Protein AF-A0A9P6PRK2-F1 (afdb_monomer_lite)

Sequence (282 aa):
MEASTTIPPQSTGDSSANKKSKIIHRRVAPSKAPARILKKQIRSLERLLANTSTDASRTLPEEKVAETKAKILALQKQLQAVPPSGSNTGPSSKKGDNKENNNKKKRKADGEGDDNEDGPSVRGTKGLKARELRRAGRKIVAFKKQHPNYEDNEDDVKTMADLELDLLYIKHFPRNEPYISIYPDEPHEDNAQITQAEIRQKIADAIEKGEIRHGKKPLSEQQGQQEDEDEDEDDDGDEEEEEHDPENPISNWSDDEDVDEEEDNEEDTVTKQPPSKKTRTK

Radius of gyration: 32.14 Å; chains: 1; bounding box: 69×74×105 Å

Secondary structure (DSSP, 8-state):
------PPPP---------------------S-HHHHHHHHHHHHHHHHHHHHH-TT----HHHHHHHHHHHHHHHHHHHHS--------------------------S------------TTHHHHHHHHHHHHHHHHHHHHHHH-TTGGG-HHHHHHHHHHHHHHHHHHH--TTSPPPPSS-SSPPPHHHHHHHHHHHHHHHHHHHTTSSPTTS--GGGSSS---------------------TT-------------------------PPPP------

Structure (mmCIF, N/CA/C/O backbone):
data_AF-A0A9P6PRK2-F1
#
_entry.id   AF-A0A9P6PRK2-F1
#
loop_
_atom_site.group_PDB
_atom_site.id
_atom_site.type_symbol
_atom_site.label_atom_id
_atom_site.label_alt_id
_atom_site.label_comp_id
_atom_site.label_asym_id
_atom_site.label_entity_id
_atom_site.label_seq_id
_atom_site.pdbx_PDB_ins_code
_atom_site.Cartn_x
_atom_site.Cartn_y
_atom_site.Cartn_z
_atom_site.occupancy
_atom_site.B_iso_or_equiv
_atom_site.auth_seq_id
_atom_site.auth_comp_id
_atom_site.auth_asym_id
_atom_site.auth_atom_id
_atom_site.pdbx_PDB_model_num
ATOM 1 N N . MET A 1 1 ? -18.079 -44.809 44.165 1.00 44.50 1 MET A N 1
ATOM 2 C CA . MET A 1 1 ? -19.119 -44.630 43.133 1.00 44.50 1 MET A CA 1
ATOM 3 C C . MET A 1 1 ? -18.429 -43.968 41.961 1.00 44.50 1 MET A C 1
ATOM 5 O O . MET A 1 1 ? -18.263 -42.759 41.968 1.00 44.50 1 MET A O 1
ATOM 9 N N . GLU A 1 2 ? -17.887 -44.778 41.058 1.00 45.84 2 GLU A N 1
ATOM 10 C CA . GLU A 1 2 ? -17.131 -44.292 39.903 1.00 45.84 2 GLU A CA 1
ATOM 11 C C . GLU A 1 2 ? -18.102 -44.128 38.736 1.00 45.84 2 GLU A C 1
ATOM 13 O O . GLU A 1 2 ? -18.784 -45.076 38.347 1.00 45.84 2 GLU A O 1
ATOM 18 N N . ALA A 1 3 ? -18.237 -42.897 38.248 1.00 52.53 3 ALA A N 1
ATOM 19 C CA . ALA A 1 3 ? -19.098 -42.571 37.125 1.00 52.53 3 ALA A CA 1
ATOM 20 C C . ALA A 1 3 ? -18.349 -42.880 35.821 1.00 52.53 3 ALA A C 1
ATOM 22 O O . ALA A 1 3 ? -17.451 -42.143 35.420 1.00 52.53 3 ALA A O 1
ATOM 23 N N . SER A 1 4 ? -18.704 -43.990 35.172 1.00 52.44 4 SER A N 1
ATOM 24 C CA . SER A 1 4 ? -18.275 -44.292 33.806 1.00 52.44 4 SER A CA 1
ATOM 25 C C . SER A 1 4 ? -19.032 -43.404 32.820 1.00 52.44 4 SER A C 1
ATOM 27 O O . SER A 1 4 ? -20.216 -43.612 32.562 1.00 52.44 4 SER A O 1
ATOM 29 N N . THR A 1 5 ? -18.340 -42.419 32.256 1.00 60.09 5 THR A N 1
ATOM 30 C CA . THR A 1 5 ? -18.844 -41.587 31.158 1.00 60.09 5 THR A CA 1
ATOM 31 C C . THR A 1 5 ? -18.625 -42.320 29.835 1.00 60.09 5 THR A C 1
ATOM 33 O O . THR A 1 5 ? -17.512 -42.394 29.321 1.00 60.09 5 THR A O 1
ATOM 36 N N . THR A 1 6 ? -19.694 -42.903 29.296 1.00 69.25 6 THR A N 1
ATOM 37 C CA . THR A 1 6 ? -19.725 -43.543 27.975 1.00 69.25 6 THR A CA 1
ATOM 38 C C . THR A 1 6 ? -19.800 -42.475 26.882 1.00 69.25 6 THR A C 1
ATOM 40 O O . THR A 1 6 ? -20.798 -41.768 26.772 1.00 69.25 6 THR A O 1
ATOM 43 N N . ILE A 1 7 ? -18.746 -42.358 26.071 1.00 66.75 7 ILE A N 1
ATOM 44 C CA . ILE A 1 7 ? -18.693 -41.471 24.900 1.00 66.75 7 ILE A CA 1
ATOM 45 C C . ILE A 1 7 ? -19.253 -42.237 23.686 1.00 66.75 7 ILE A C 1
ATOM 47 O O . ILE A 1 7 ? -18.770 -43.338 23.405 1.00 66.75 7 ILE A O 1
ATOM 51 N N . PRO A 1 8 ? -20.264 -41.714 22.967 1.00 62.53 8 PRO A N 1
ATOM 52 C CA . PRO A 1 8 ? -20.799 -42.368 21.777 1.00 62.53 8 PRO A CA 1
ATOM 53 C C . PRO A 1 8 ? -19.844 -42.236 20.573 1.00 62.53 8 PRO A C 1
ATOM 55 O O . PRO A 1 8 ? -19.162 -41.217 20.437 1.00 62.53 8 PRO A O 1
ATOM 58 N N . PRO A 1 9 ? -19.804 -43.238 19.672 1.00 64.44 9 PRO A N 1
ATOM 59 C CA . PRO A 1 9 ? -18.945 -43.208 18.495 1.00 64.44 9 PRO A CA 1
ATOM 60 C C . PRO A 1 9 ? -19.447 -42.181 17.472 1.00 64.44 9 PRO A C 1
ATOM 62 O O . PRO A 1 9 ? -20.605 -42.213 17.050 1.00 64.44 9 PRO A O 1
ATOM 65 N N . GLN A 1 10 ? -18.557 -41.278 17.058 1.00 57.06 10 GLN A N 1
ATOM 66 C CA . GLN A 1 10 ? -18.814 -40.329 15.980 1.00 57.06 10 GLN A CA 1
ATOM 67 C C . GLN A 1 10 ? -18.834 -41.059 14.633 1.00 57.06 10 GLN A C 1
ATOM 69 O O . GLN A 1 10 ? -17.880 -41.730 14.246 1.00 57.06 10 GLN A O 1
ATOM 74 N N . SER A 1 11 ? -19.961 -40.938 13.936 1.00 51.16 11 SER A N 1
ATOM 75 C CA . SER A 1 11 ? -20.199 -41.507 12.614 1.00 51.16 11 SER A CA 1
ATOM 76 C C . SER A 1 11 ? -19.452 -40.676 11.562 1.00 51.16 11 SER A C 1
ATOM 78 O O . SER A 1 11 ? -19.850 -39.549 11.262 1.00 51.16 11 SER A O 1
ATOM 80 N N . THR A 1 12 ? -18.377 -41.221 10.997 1.00 49.34 12 THR A N 1
ATOM 81 C CA . THR A 1 12 ? -17.692 -40.665 9.822 1.00 49.34 12 THR A CA 1
ATOM 82 C C . THR A 1 12 ? -18.498 -40.999 8.568 1.00 49.34 12 THR A C 1
ATOM 84 O O . THR A 1 12 ? -18.361 -42.074 7.984 1.00 49.34 12 THR A O 1
ATOM 87 N N . GLY A 1 13 ? -19.393 -40.089 8.189 1.00 47.47 13 GLY A N 1
ATOM 88 C CA . GLY A 1 13 ? -20.122 -40.145 6.927 1.00 47.47 13 GLY A CA 1
ATOM 89 C C . GLY A 1 13 ? -19.251 -39.653 5.775 1.00 47.47 13 GLY A C 1
ATOM 90 O O . GLY A 1 13 ? -19.340 -38.490 5.395 1.00 47.47 13 GLY A O 1
ATOM 91 N N . ASP A 1 14 ? -18.438 -40.543 5.209 1.00 50.06 14 ASP A N 1
ATOM 92 C CA . ASP A 1 14 ? -17.798 -40.341 3.908 1.00 50.06 14 ASP A CA 1
ATOM 93 C C . ASP A 1 14 ? -18.877 -40.359 2.815 1.00 50.06 14 ASP A C 1
ATOM 95 O O . ASP A 1 14 ? -19.379 -41.405 2.405 1.00 50.06 14 ASP A O 1
ATOM 99 N N . SER A 1 15 ? -19.274 -39.176 2.354 1.00 47.94 15 SER A N 1
ATOM 100 C CA . SER A 1 15 ? -20.087 -38.992 1.149 1.00 47.94 15 SER A CA 1
ATOM 101 C C . SER A 1 15 ? -19.309 -38.144 0.152 1.00 47.94 15 SER A C 1
ATOM 103 O O . SER A 1 15 ? -19.647 -36.995 -0.125 1.00 47.94 15 SER A O 1
ATOM 105 N N . SER A 1 16 ? -18.248 -38.729 -0.406 1.00 51.69 16 SER A N 1
ATOM 106 C CA . SER A 1 16 ? -17.528 -38.196 -1.563 1.00 51.69 16 SER A CA 1
ATOM 107 C C . SER A 1 16 ? -18.386 -38.360 -2.823 1.00 51.69 16 SER A C 1
ATOM 109 O O . SER A 1 16 ? -18.204 -39.244 -3.662 1.00 51.69 16 SER A O 1
ATOM 111 N N . ALA A 1 17 ? -19.385 -37.486 -2.953 1.00 53.72 17 ALA A N 1
ATOM 112 C CA . ALA A 1 17 ? -20.147 -37.321 -4.179 1.00 53.72 17 ALA A CA 1
ATOM 113 C C . ALA A 1 17 ? -19.207 -36.794 -5.272 1.00 53.72 17 ALA A C 1
ATOM 115 O O . ALA A 1 17 ? -18.899 -35.607 -5.351 1.00 53.72 17 ALA A O 1
ATOM 116 N N . ASN A 1 18 ? -18.742 -37.719 -6.107 1.00 51.88 18 ASN A N 1
ATOM 117 C CA . ASN A 1 18 ? -17.845 -37.501 -7.231 1.00 51.88 18 ASN A CA 1
ATOM 118 C C . ASN A 1 18 ? -18.565 -36.682 -8.327 1.00 51.88 18 ASN A C 1
ATOM 120 O O . ASN A 1 18 ? -19.100 -37.223 -9.302 1.00 51.88 18 ASN A O 1
ATOM 124 N N . LYS A 1 19 ? -18.659 -35.361 -8.127 1.00 58.94 19 LYS A N 1
ATOM 125 C CA . LYS A 1 19 ? -19.203 -34.414 -9.105 1.00 58.94 19 LYS A CA 1
ATOM 126 C C . LYS A 1 19 ? -18.194 -34.294 -10.244 1.00 58.94 19 LYS A C 1
ATOM 128 O O . LYS A 1 19 ? -17.198 -33.592 -10.137 1.00 58.94 19 LYS A O 1
ATOM 133 N N . LYS A 1 20 ? -18.460 -34.993 -11.350 1.00 56.66 20 LYS A N 1
ATOM 134 C CA . LYS A 1 20 ? -17.742 -34.809 -12.617 1.00 56.66 20 LYS A CA 1
ATOM 135 C C . LYS A 1 20 ? -17.905 -33.349 -13.048 1.00 56.66 20 LYS A C 1
ATOM 137 O O . LYS A 1 20 ? -18.969 -32.978 -13.549 1.00 56.66 20 LYS A O 1
ATOM 142 N N . SER A 1 21 ? -16.880 -32.530 -12.826 1.00 58.09 21 SER A N 1
ATOM 143 C CA . SER A 1 21 ? -16.823 -31.159 -13.318 1.00 58.09 21 SER A CA 1
ATOM 144 C C . SER A 1 21 ? -16.908 -31.202 -14.845 1.00 58.09 21 SER A C 1
ATOM 146 O O . SER A 1 21 ? -16.062 -31.764 -15.543 1.00 58.09 21 SER A O 1
ATOM 148 N N . LYS A 1 22 ? -18.006 -30.675 -15.395 1.00 62.28 22 LYS A N 1
ATOM 149 C CA . LYS A 1 22 ? -18.097 -30.404 -16.829 1.00 62.28 22 LYS A CA 1
ATOM 150 C C . LYS A 1 22 ? -17.072 -29.314 -17.115 1.00 62.28 22 LYS A C 1
ATOM 152 O O . LYS A 1 22 ? -17.309 -28.160 -16.781 1.00 62.28 22 LYS A O 1
ATOM 157 N N . ILE A 1 23 ? -15.949 -29.680 -17.727 1.00 53.59 23 ILE A N 1
ATOM 158 C CA . ILE A 1 23 ? -14.991 -28.728 -18.292 1.00 53.59 23 ILE A CA 1
ATOM 159 C C . ILE A 1 23 ? -15.725 -27.983 -19.410 1.00 53.59 23 ILE A C 1
ATOM 161 O O . ILE A 1 23 ? -15.848 -28.457 -20.542 1.00 53.59 23 ILE A O 1
ATOM 165 N N . ILE A 1 24 ? -16.296 -26.829 -19.071 1.00 57.25 24 ILE A N 1
ATOM 166 C CA . ILE A 1 24 ? -16.854 -25.904 -20.047 1.00 57.25 24 ILE A CA 1
ATOM 167 C C . ILE A 1 24 ? -15.646 -25.266 -20.726 1.00 57.25 24 ILE A C 1
ATOM 169 O O . ILE A 1 24 ? -15.039 -24.336 -20.201 1.00 57.25 24 ILE A O 1
ATOM 173 N N . HIS A 1 25 ? -15.275 -25.770 -21.903 1.00 48.81 25 HIS A N 1
ATOM 174 C CA . HIS A 1 25 ? -14.357 -25.063 -22.789 1.00 48.81 25 HIS A CA 1
ATOM 175 C C . HIS A 1 25 ? -15.037 -23.763 -23.236 1.00 48.81 25 HIS A C 1
ATOM 177 O O . HIS A 1 25 ? -15.686 -23.716 -24.286 1.00 48.81 25 HIS A O 1
ATOM 183 N N . ARG A 1 26 ? -14.917 -22.704 -22.423 1.00 51.28 26 ARG A N 1
ATOM 184 C CA . ARG A 1 26 ? -15.248 -21.338 -22.832 1.00 51.28 26 ARG A CA 1
ATOM 185 C C . ARG A 1 26 ? -14.431 -21.084 -24.096 1.00 51.28 26 ARG A C 1
ATOM 187 O O . ARG A 1 26 ? -13.202 -21.041 -24.059 1.00 51.28 26 ARG A O 1
ATOM 194 N N . ARG A 1 27 ? -15.110 -21.000 -25.243 1.00 48.84 27 ARG A N 1
ATOM 195 C CA . ARG A 1 27 ? -14.492 -20.605 -26.509 1.00 48.84 27 ARG A CA 1
ATOM 196 C C . ARG A 1 27 ? -14.047 -19.159 -26.333 1.00 48.84 27 ARG A C 1
ATOM 198 O O . ARG A 1 27 ? -14.829 -18.243 -26.562 1.00 48.84 27 ARG A O 1
ATOM 205 N N . VAL A 1 28 ? -12.816 -18.965 -25.864 1.00 51.91 28 VAL A N 1
ATOM 206 C CA . VAL A 1 28 ? -12.187 -17.649 -25.785 1.00 51.91 28 VAL A CA 1
ATOM 207 C C . VAL A 1 28 ? -12.210 -17.095 -27.201 1.00 51.91 28 VAL A C 1
ATOM 209 O O . VAL A 1 28 ? -11.551 -17.635 -28.092 1.00 51.91 28 VAL A O 1
ATOM 212 N N . ALA A 1 29 ? -13.028 -16.067 -27.432 1.00 56.19 29 ALA A N 1
ATOM 213 C CA . ALA A 1 29 ? -13.036 -15.371 -28.706 1.00 56.19 29 ALA A CA 1
ATOM 214 C C . ALA A 1 29 ? -11.581 -14.980 -29.016 1.00 56.19 29 ALA A C 1
ATOM 216 O O . ALA A 1 29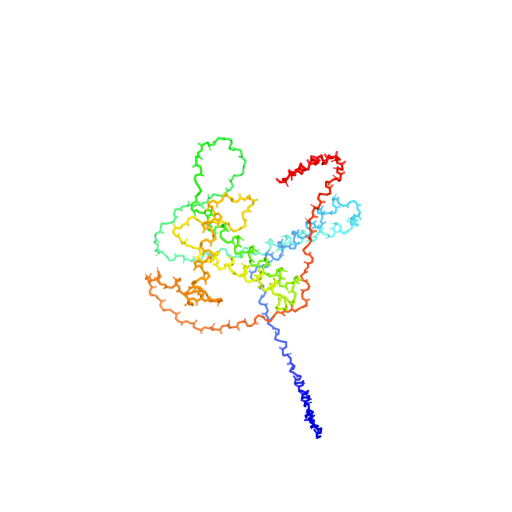 ? -10.921 -14.426 -28.128 1.00 56.19 29 ALA A O 1
ATOM 217 N N . PRO A 1 30 ? -11.043 -15.291 -30.214 1.00 57.50 30 PRO A N 1
ATOM 218 C CA . PRO A 1 30 ? -9.672 -14.939 -30.555 1.00 57.50 30 PRO A CA 1
ATOM 219 C C . PRO A 1 30 ? -9.506 -13.449 -30.272 1.00 57.50 30 PRO A C 1
ATOM 221 O O . PRO A 1 30 ? -10.240 -12.627 -30.821 1.00 57.50 30 PRO A O 1
ATOM 224 N N . SER A 1 31 ? -8.633 -13.124 -29.313 1.00 57.12 31 SER A N 1
ATOM 225 C CA . SER A 1 31 ? -8.576 -11.788 -28.719 1.00 57.12 31 SER A CA 1
ATOM 226 C C . SER A 1 31 ? -8.561 -10.723 -29.818 1.00 57.12 31 SER A C 1
ATOM 228 O O . SER A 1 31 ? -7.805 -10.854 -30.784 1.00 57.12 31 SER A O 1
ATOM 230 N N . LYS A 1 32 ? -9.369 -9.666 -29.663 1.00 56.59 32 LYS A N 1
ATOM 231 C CA . LYS A 1 32 ? -9.575 -8.558 -30.621 1.00 56.59 32 LYS A CA 1
ATOM 232 C C . LYS A 1 32 ? -8.302 -7.782 -31.033 1.00 56.59 32 LYS A C 1
ATOM 234 O O . LYS A 1 32 ? -8.402 -6.727 -31.645 1.00 56.59 32 LYS A O 1
ATOM 239 N N . ALA A 1 33 ? -7.092 -8.251 -30.728 1.00 64.56 33 ALA A N 1
ATOM 240 C CA . ALA A 1 33 ? -5.854 -7.614 -31.163 1.00 64.56 33 ALA A CA 1
ATOM 241 C C . ALA A 1 33 ? -4.765 -8.640 -31.533 1.00 64.56 33 ALA A C 1
ATOM 243 O O . ALA A 1 33 ? -3.755 -8.731 -30.823 1.00 64.56 33 ALA A O 1
ATOM 244 N N . PRO A 1 34 ? -4.890 -9.353 -32.673 1.00 80.88 34 PRO A N 1
ATOM 245 C CA . PRO A 1 34 ? -3.807 -10.189 -33.212 1.00 80.88 34 PRO A CA 1
ATOM 246 C C . PRO A 1 34 ? -2.478 -9.417 -33.310 1.00 80.88 34 PRO A C 1
ATOM 248 O O . PRO A 1 34 ? -1.415 -9.938 -32.977 1.00 80.88 34 PRO A O 1
ATOM 251 N N . ALA A 1 35 ? -2.536 -8.115 -33.608 1.00 86.00 35 ALA A N 1
ATOM 252 C CA . ALA A 1 35 ? -1.374 -7.227 -33.609 1.00 86.00 35 ALA A CA 1
ATOM 253 C C . ALA A 1 35 ? -0.658 -7.115 -32.245 1.00 86.00 35 ALA A C 1
ATOM 255 O O . ALA A 1 35 ? 0.565 -6.970 -32.200 1.00 86.00 35 ALA A O 1
ATOM 256 N N . ARG A 1 36 ? -1.381 -7.161 -31.116 1.00 86.06 36 ARG A N 1
ATOM 257 C CA . ARG A 1 36 ? -0.779 -7.043 -29.774 1.00 86.06 36 ARG A CA 1
ATOM 258 C C . ARG A 1 36 ? 0.025 -8.293 -29.425 1.00 86.06 36 ARG A C 1
ATOM 260 O O . ARG A 1 36 ? 1.097 -8.163 -28.837 1.00 86.06 36 ARG A O 1
ATOM 267 N N . ILE A 1 37 ? -0.471 -9.469 -29.807 1.00 89.25 37 ILE A N 1
ATOM 268 C CA . ILE A 1 37 ? 0.213 -10.752 -29.597 1.00 89.25 37 ILE A CA 1
ATOM 269 C C . ILE A 1 37 ? 1.499 -10.798 -30.428 1.00 89.25 37 ILE A C 1
ATOM 271 O O . ILE A 1 37 ? 2.572 -11.011 -29.864 1.00 89.25 37 ILE A O 1
ATOM 275 N N . LEU A 1 38 ? 1.417 -10.473 -31.723 1.00 91.56 38 LEU A N 1
ATOM 276 C CA . LEU A 1 38 ? 2.585 -10.420 -32.613 1.00 91.56 38 LEU A CA 1
ATOM 277 C C . LEU A 1 38 ? 3.656 -9.442 -32.093 1.00 91.56 38 LEU A C 1
ATOM 279 O O . LEU A 1 38 ? 4.835 -9.783 -32.025 1.00 91.56 38 LEU A O 1
ATOM 283 N N . LYS A 1 39 ? 3.256 -8.252 -31.617 1.00 92.38 39 LYS A N 1
ATOM 284 C CA . LYS A 1 39 ? 4.179 -7.276 -31.000 1.00 92.38 39 LYS A CA 1
ATOM 285 C C . LYS A 1 39 ? 4.843 -7.790 -29.717 1.00 92.38 39 LYS A C 1
ATOM 287 O O . LYS A 1 39 ? 5.989 -7.428 -29.456 1.00 92.38 39 LYS A O 1
ATOM 292 N N . LYS A 1 40 ? 4.139 -8.580 -28.894 1.00 94.00 40 LYS A N 1
ATOM 293 C CA . LYS A 1 40 ? 4.726 -9.205 -27.694 1.00 94.00 40 LYS A CA 1
ATOM 294 C C . LYS A 1 40 ? 5.763 -10.264 -28.081 1.00 94.00 40 LYS A C 1
ATOM 296 O O . LYS A 1 40 ? 6.845 -10.270 -27.503 1.00 94.00 40 LYS A O 1
ATOM 301 N N . GLN A 1 41 ? 5.458 -11.100 -29.075 1.00 94.69 41 GLN A N 1
ATOM 302 C CA . GLN A 1 41 ? 6.374 -12.134 -29.567 1.00 94.69 41 GLN A CA 1
ATOM 303 C C . GLN A 1 41 ? 7.658 -11.532 -30.153 1.00 94.69 41 GLN A C 1
ATOM 305 O O . GLN A 1 41 ? 8.744 -11.974 -29.792 1.00 94.69 41 GLN A O 1
ATOM 310 N N . ILE A 1 42 ? 7.546 -10.473 -30.967 1.00 96.06 42 ILE A N 1
ATOM 311 C CA . ILE A 1 42 ? 8.706 -9.745 -31.510 1.00 96.06 42 ILE A CA 1
ATOM 312 C C . ILE A 1 42 ? 9.615 -9.244 -30.378 1.00 96.06 42 ILE A C 1
ATOM 314 O O . ILE A 1 42 ? 10.793 -9.586 -30.354 1.00 96.06 42 ILE A O 1
ATOM 318 N N . ARG A 1 43 ? 9.061 -8.533 -29.383 1.00 96.00 43 ARG A N 1
ATOM 319 C CA . ARG A 1 43 ? 9.848 -8.025 -28.241 1.00 96.00 43 ARG A CA 1
ATOM 320 C C . ARG A 1 43 ? 10.520 -9.134 -27.438 1.00 96.00 43 ARG A C 1
ATOM 322 O O . ARG A 1 43 ? 11.618 -8.941 -26.929 1.00 96.00 43 ARG A O 1
ATOM 329 N N . SER A 1 44 ? 9.854 -10.277 -27.287 1.00 95.44 44 SER A N 1
ATOM 330 C CA . SER A 1 44 ? 10.418 -11.426 -26.578 1.00 95.44 44 SER A CA 1
ATOM 331 C C . SER A 1 44 ? 11.641 -11.993 -27.303 1.00 95.44 44 SER A C 1
ATOM 333 O O . SER A 1 44 ? 12.643 -12.288 -26.658 1.00 95.44 44 SER A O 1
ATOM 335 N N . LEU A 1 45 ? 11.575 -12.125 -28.632 1.00 94.81 45 LEU A N 1
ATOM 336 C CA . LEU A 1 45 ? 12.693 -12.607 -29.448 1.00 94.81 45 LEU A CA 1
ATOM 337 C C . LEU A 1 45 ? 13.841 -11.588 -29.518 1.00 94.81 45 LEU A C 1
ATOM 339 O O . LEU A 1 45 ? 15.003 -11.977 -29.460 1.00 94.81 45 LEU A O 1
ATOM 343 N N . GLU A 1 46 ? 13.533 -10.290 -29.578 1.00 94.12 46 GLU A N 1
ATOM 344 C CA . GLU A 1 46 ? 14.540 -9.220 -29.520 1.00 94.12 46 GLU A CA 1
ATOM 345 C C . GLU A 1 46 ? 15.296 -9.216 -28.185 1.00 94.12 46 GLU A C 1
ATOM 347 O O . GLU A 1 46 ? 16.519 -9.099 -28.178 1.00 94.12 46 GLU A O 1
ATOM 352 N N . ARG A 1 47 ? 14.596 -9.411 -27.056 1.00 92.75 47 ARG A N 1
ATOM 353 C CA . ARG A 1 47 ? 15.233 -9.554 -25.733 1.00 92.75 47 ARG A CA 1
ATOM 354 C C . ARG A 1 47 ? 16.143 -10.773 -25.658 1.00 92.75 47 ARG A C 1
ATOM 356 O O . ARG A 1 47 ? 17.226 -10.683 -25.097 1.00 92.75 47 ARG A O 1
ATOM 363 N N . LEU A 1 48 ? 15.720 -11.894 -26.240 1.00 89.31 48 LEU A N 1
ATOM 364 C CA . LEU A 1 48 ? 16.534 -13.106 -26.291 1.00 89.31 48 LEU A CA 1
ATOM 365 C C . LEU A 1 48 ? 17.845 -12.855 -27.052 1.00 89.31 48 LEU A C 1
ATOM 367 O O . LEU A 1 48 ? 18.902 -13.251 -26.574 1.00 89.31 48 LEU A O 1
ATOM 371 N N . LEU A 1 49 ? 17.795 -12.124 -28.170 1.00 89.12 49 LEU A N 1
ATOM 372 C CA . LEU A 1 49 ? 18.996 -11.705 -28.898 1.00 89.12 49 LEU A CA 1
ATOM 373 C C . LEU A 1 49 ? 19.855 -10.702 -28.106 1.00 89.12 49 LEU A C 1
ATOM 375 O O . LEU A 1 49 ? 21.077 -10.833 -28.092 1.00 89.12 49 LEU A O 1
ATOM 379 N N . ALA A 1 50 ? 19.247 -9.733 -27.416 1.00 88.81 50 ALA A N 1
ATOM 380 C CA . ALA A 1 50 ? 19.977 -8.754 -26.606 1.00 88.81 50 ALA A CA 1
ATOM 381 C C . ALA A 1 50 ? 20.736 -9.420 -25.444 1.00 88.81 50 ALA A C 1
ATOM 383 O O . ALA A 1 50 ? 21.925 -9.165 -25.258 1.00 88.81 50 ALA A O 1
ATOM 384 N N . ASN A 1 51 ? 20.092 -10.348 -24.736 1.00 83.50 51 ASN A N 1
ATOM 385 C CA . ASN A 1 51 ? 20.697 -11.044 -23.601 1.00 83.50 51 ASN A CA 1
ATOM 386 C C . ASN A 1 51 ? 21.853 -11.970 -24.025 1.00 83.50 51 ASN A C 1
ATOM 388 O O . ASN A 1 51 ? 22.788 -12.169 -23.260 1.00 83.50 51 ASN A O 1
ATOM 392 N N . THR A 1 52 ? 21.842 -12.497 -25.257 1.00 74.94 52 THR A N 1
ATOM 393 C CA . THR A 1 52 ? 22.956 -13.329 -25.766 1.00 74.94 52 THR A CA 1
ATOM 394 C C . THR A 1 52 ? 24.233 -12.540 -26.050 1.00 74.94 52 THR A C 1
ATOM 396 O O . THR A 1 52 ? 25.294 -13.136 -26.188 1.00 74.94 52 THR A O 1
ATOM 399 N N . SER A 1 53 ? 24.140 -11.210 -26.151 1.00 65.81 53 SER A N 1
ATOM 400 C CA . SER A 1 53 ? 25.299 -10.346 -26.403 1.00 65.81 53 SER A CA 1
ATOM 401 C C . SER A 1 53 ? 26.030 -9.927 -25.127 1.00 65.81 53 SER A C 1
ATOM 403 O O . SER A 1 53 ? 27.207 -9.588 -25.184 1.00 65.81 53 SER A O 1
ATOM 405 N N . THR A 1 54 ? 25.342 -9.966 -23.985 1.00 70.19 54 THR A N 1
ATOM 406 C CA . THR A 1 54 ? 25.867 -9.533 -22.685 1.00 70.19 54 THR A CA 1
ATOM 407 C C . THR A 1 54 ? 26.383 -10.692 -21.836 1.00 70.19 54 THR A C 1
ATOM 409 O O . THR A 1 54 ? 27.234 -10.477 -20.982 1.00 70.19 54 THR A O 1
ATOM 412 N N . ASP A 1 55 ? 25.894 -11.912 -22.069 1.00 64.56 55 ASP A N 1
ATOM 413 C CA . ASP A 1 55 ? 26.178 -13.078 -21.230 1.00 64.56 55 ASP A CA 1
ATOM 414 C C . ASP A 1 55 ? 27.151 -14.041 -21.939 1.00 64.56 55 ASP A C 1
ATOM 416 O O . ASP A 1 55 ? 26.766 -14.831 -22.806 1.00 64.56 55 ASP A O 1
ATOM 420 N N . ALA A 1 56 ? 28.442 -13.967 -21.592 1.00 55.69 56 ALA A N 1
ATOM 421 C CA . ALA A 1 56 ? 29.524 -14.717 -22.252 1.00 55.69 56 ALA A CA 1
ATOM 422 C C . ALA A 1 56 ? 29.383 -16.253 -22.143 1.00 55.69 56 ALA A C 1
ATOM 424 O O . ALA A 1 56 ? 29.972 -16.992 -22.931 1.00 55.69 56 ALA A O 1
ATOM 425 N N . SER A 1 57 ? 28.583 -16.739 -21.191 1.00 50.12 57 SER A N 1
ATOM 426 C CA . SER A 1 57 ? 28.320 -18.162 -20.940 1.00 50.12 57 SER A CA 1
ATOM 427 C C . SER A 1 57 ? 27.135 -18.724 -21.742 1.00 50.12 57 SER A C 1
ATOM 429 O O . SER A 1 57 ? 26.886 -19.931 -21.715 1.00 50.12 57 SER A O 1
ATOM 431 N N . ARG A 1 58 ? 26.400 -17.871 -22.472 1.00 64.62 58 ARG A N 1
ATOM 432 C CA . ARG A 1 58 ? 25.125 -18.212 -23.125 1.00 64.62 58 ARG A CA 1
ATOM 433 C C . ARG A 1 58 ? 25.121 -17.860 -24.612 1.00 64.62 58 ARG A C 1
ATOM 435 O O . ARG A 1 58 ? 24.137 -17.351 -25.152 1.00 64.62 58 ARG A O 1
ATOM 442 N N . THR A 1 59 ? 26.227 -18.142 -25.293 1.00 75.12 59 THR A N 1
ATOM 443 C CA . THR A 1 59 ? 26.316 -17.989 -26.745 1.00 75.12 59 THR A CA 1
ATOM 444 C C . THR A 1 59 ? 25.432 -19.038 -27.421 1.00 75.12 59 THR A C 1
ATOM 446 O O . THR A 1 59 ? 25.710 -20.236 -27.430 1.00 75.12 59 THR A O 1
ATOM 449 N N . LEU A 1 60 ? 24.294 -18.595 -27.963 1.00 77.19 60 LEU A N 1
ATOM 450 C CA . LEU A 1 60 ? 23.471 -19.448 -28.816 1.00 77.19 60 LEU A CA 1
ATOM 451 C C . LEU A 1 60 ? 24.261 -19.795 -30.084 1.00 77.19 60 LEU A C 1
ATOM 453 O O . LEU A 1 60 ? 24.947 -18.923 -30.620 1.00 77.19 60 LEU A O 1
ATOM 457 N N . PRO A 1 61 ? 24.135 -21.027 -30.608 1.00 89.38 61 PRO A N 1
ATOM 458 C CA . PRO A 1 61 ? 24.743 -21.370 -31.886 1.00 89.38 61 PRO A CA 1
ATOM 459 C C . PRO A 1 61 ? 24.246 -20.410 -32.973 1.00 89.38 61 PRO A C 1
ATOM 461 O O . PRO A 1 61 ? 23.068 -20.035 -32.994 1.00 89.38 61 PRO A O 1
ATOM 464 N N . GLU A 1 62 ? 25.139 -20.022 -33.886 1.00 88.44 62 GLU A N 1
ATOM 465 C CA . GLU A 1 62 ? 24.871 -19.016 -34.927 1.00 88.44 62 GLU A CA 1
ATOM 466 C C . GLU A 1 62 ? 23.623 -19.349 -35.758 1.00 88.44 62 GLU A C 1
ATOM 468 O O . GLU A 1 62 ? 22.846 -18.463 -36.120 1.00 88.44 62 GLU A O 1
ATOM 473 N N . GLU A 1 63 ? 23.364 -20.641 -35.971 1.00 91.19 63 GLU A N 1
ATOM 474 C CA . GLU A 1 63 ? 22.168 -21.140 -36.648 1.00 91.19 63 GLU A CA 1
ATOM 475 C C . GLU A 1 63 ? 20.873 -20.724 -35.926 1.00 91.19 63 GLU A C 1
ATOM 477 O O . GLU A 1 63 ? 19.923 -20.259 -36.558 1.00 91.19 63 GLU A O 1
ATOM 482 N N . LYS A 1 64 ? 20.840 -20.787 -34.588 1.00 90.62 64 LYS A N 1
ATOM 483 C CA . LYS A 1 64 ? 19.680 -20.363 -33.782 1.00 90.62 64 LYS A CA 1
ATOM 484 C C . LYS A 1 64 ? 19.518 -18.847 -33.761 1.00 90.62 64 LYS A C 1
ATOM 486 O O . LYS A 1 64 ? 18.390 -18.348 -33.711 1.00 90.62 64 LYS A O 1
ATOM 491 N N . VAL A 1 65 ? 20.614 -18.098 -33.850 1.00 90.94 65 VAL A N 1
ATOM 492 C CA . VAL A 1 65 ? 20.574 -16.635 -34.002 1.00 90.94 65 VAL A CA 1
ATOM 493 C C . VAL A 1 65 ? 19.999 -16.252 -35.370 1.00 90.94 65 VAL A C 1
ATOM 495 O O . VAL A 1 65 ? 19.165 -15.349 -35.465 1.00 90.94 65 VAL A O 1
ATOM 498 N N . ALA A 1 66 ? 20.375 -16.961 -36.435 1.00 93.75 66 ALA A N 1
ATOM 499 C CA . ALA A 1 66 ? 19.804 -16.752 -37.763 1.00 93.75 66 ALA A CA 1
ATOM 500 C C . ALA A 1 66 ? 18.312 -17.134 -37.805 1.00 93.75 66 ALA A C 1
ATOM 502 O O . ALA A 1 66 ? 17.490 -16.372 -38.323 1.00 93.75 66 ALA A O 1
ATOM 503 N N . GLU A 1 67 ? 17.942 -18.259 -37.182 1.00 94.69 67 GLU A N 1
ATOM 504 C CA . GLU A 1 67 ? 16.556 -18.731 -37.088 1.00 94.69 67 GLU A CA 1
ATOM 505 C C . GLU A 1 67 ? 15.661 -17.728 -36.332 1.00 94.69 67 GLU A C 1
ATOM 507 O O . GLU A 1 67 ? 14.546 -17.423 -36.762 1.00 94.69 67 GLU A O 1
ATOM 512 N N . THR A 1 68 ? 16.146 -17.165 -35.221 1.00 93.44 68 THR A N 1
ATOM 513 C CA . THR A 1 68 ? 15.391 -16.182 -34.422 1.00 93.44 68 THR A CA 1
ATOM 514 C C . THR A 1 68 ? 15.217 -14.854 -35.157 1.00 93.44 68 THR A C 1
ATOM 516 O O . THR A 1 68 ? 14.111 -14.307 -35.161 1.00 93.44 68 THR A O 1
ATOM 519 N N . LYS A 1 69 ? 16.247 -14.372 -35.866 1.00 94.94 69 LYS A N 1
ATOM 520 C CA . LYS A 1 69 ? 16.145 -13.186 -36.736 1.00 94.94 69 LYS A CA 1
ATOM 521 C C . LYS A 1 69 ? 15.147 -13.396 -37.879 1.00 94.94 69 LYS A C 1
ATOM 523 O O . LYS A 1 69 ? 14.314 -12.524 -38.131 1.00 94.94 69 LYS A O 1
ATOM 528 N N . ALA A 1 70 ? 15.169 -14.563 -38.524 1.00 97.25 70 ALA A N 1
ATOM 529 C CA . ALA A 1 70 ? 14.206 -14.904 -39.571 1.00 97.25 70 ALA A CA 1
ATOM 530 C C . ALA A 1 70 ? 12.761 -14.933 -39.035 1.00 97.25 70 ALA A C 1
ATOM 532 O O . ALA A 1 70 ? 11.851 -14.403 -39.678 1.00 97.25 70 ALA A O 1
ATOM 533 N N . LYS A 1 71 ? 12.548 -15.471 -37.824 1.00 96.50 71 LYS A N 1
ATOM 534 C CA . LYS A 1 71 ? 11.238 -15.451 -37.146 1.00 96.50 71 LYS A CA 1
ATOM 535 C C . LYS A 1 71 ? 10.755 -14.031 -36.848 1.00 96.50 71 LYS A C 1
ATOM 537 O O . LYS A 1 71 ? 9.582 -13.742 -37.077 1.00 96.50 71 LYS A O 1
ATOM 542 N N . ILE A 1 72 ? 11.633 -13.134 -36.392 1.00 96.19 72 ILE A N 1
ATOM 543 C CA . ILE A 1 72 ? 11.281 -11.721 -36.168 1.00 96.19 72 ILE A CA 1
ATOM 544 C C . ILE A 1 72 ? 10.805 -11.071 -37.474 1.00 96.19 72 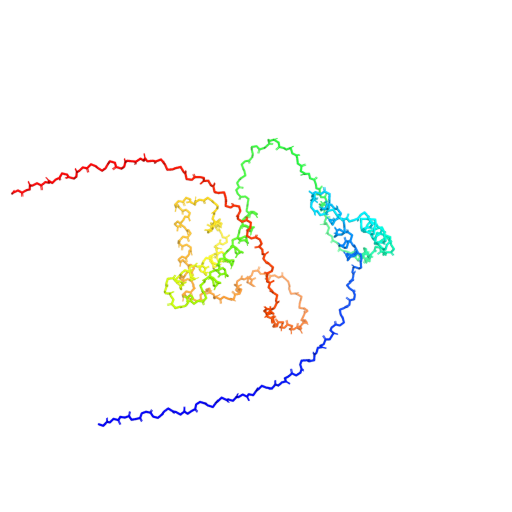ILE A C 1
ATOM 546 O O . ILE A 1 72 ? 9.739 -10.453 -37.487 1.00 96.19 72 ILE A O 1
ATOM 550 N N . LEU A 1 73 ? 11.531 -11.260 -38.582 1.00 97.50 73 LEU A N 1
ATOM 551 C CA . LEU A 1 73 ? 11.144 -10.714 -39.891 1.00 97.50 73 LEU A CA 1
ATOM 552 C C . LEU A 1 73 ? 9.794 -11.264 -40.375 1.00 97.50 73 LEU A C 1
ATOM 554 O O . LEU A 1 73 ? 8.955 -10.509 -40.874 1.00 97.50 73 LEU A O 1
ATOM 558 N N . ALA A 1 74 ? 9.545 -12.562 -40.187 1.00 97.19 74 ALA A N 1
ATOM 559 C CA . ALA A 1 74 ? 8.265 -13.177 -40.527 1.00 97.19 74 ALA A CA 1
ATOM 560 C C . ALA A 1 74 ? 7.102 -12.584 -39.708 1.00 97.19 74 ALA A C 1
ATOM 562 O O . ALA A 1 74 ? 6.063 -12.239 -40.276 1.00 97.19 74 ALA A O 1
ATOM 563 N N . LEU A 1 75 ? 7.284 -12.398 -38.395 1.00 95.75 75 LEU A N 1
ATOM 564 C CA . LEU A 1 75 ? 6.280 -11.787 -37.514 1.00 95.75 75 LEU A CA 1
ATOM 565 C C . LEU A 1 75 ? 6.041 -10.306 -37.841 1.00 95.75 75 LEU A C 1
ATOM 567 O O . LEU A 1 75 ? 4.902 -9.844 -37.794 1.00 95.75 75 LEU A O 1
ATOM 571 N N . GLN A 1 76 ? 7.084 -9.558 -38.209 1.00 95.88 76 GLN A N 1
ATOM 572 C CA . GLN A 1 76 ? 6.948 -8.171 -38.667 1.00 95.88 76 GLN A CA 1
ATOM 573 C C . GLN A 1 76 ? 6.146 -8.085 -39.972 1.00 95.88 76 GLN A C 1
ATOM 575 O O . GLN A 1 76 ? 5.266 -7.231 -40.092 1.00 95.88 76 GLN A O 1
ATOM 580 N N . LYS A 1 77 ? 6.378 -9.005 -40.917 1.00 96.62 77 LYS A N 1
ATOM 581 C CA . LYS A 1 77 ? 5.588 -9.106 -42.153 1.00 96.62 77 LYS A CA 1
ATOM 582 C C . LYS A 1 77 ? 4.122 -9.442 -41.863 1.00 96.62 77 LYS A C 1
ATOM 584 O O . LYS A 1 77 ? 3.231 -8.833 -42.449 1.00 96.62 77 LYS A O 1
ATOM 589 N N . GLN A 1 78 ? 3.858 -10.358 -40.927 1.00 93.56 78 GLN A N 1
ATOM 590 C CA . GLN A 1 78 ? 2.493 -10.642 -40.468 1.00 93.56 78 GLN A CA 1
ATOM 591 C C . GLN A 1 78 ? 1.846 -9.411 -39.825 1.00 93.56 78 GLN A C 1
ATOM 593 O O . GLN A 1 78 ? 0.689 -9.118 -40.105 1.00 93.56 78 GLN A O 1
ATOM 598 N N . LEU A 1 79 ? 2.588 -8.653 -39.014 1.00 92.50 79 LEU A N 1
ATOM 599 C CA . LEU A 1 79 ? 2.082 -7.445 -38.364 1.00 92.50 79 LEU A CA 1
ATOM 600 C C . LEU A 1 79 ? 1.705 -6.345 -39.369 1.00 92.50 79 LEU A C 1
ATOM 602 O O . LEU A 1 79 ? 0.727 -5.643 -39.135 1.00 92.50 79 LEU A O 1
ATOM 606 N N . GLN A 1 80 ? 2.450 -6.207 -40.470 1.00 91.75 80 GLN A N 1
ATOM 607 C CA . GLN A 1 80 ? 2.107 -5.287 -41.563 1.00 91.75 80 GLN A CA 1
ATOM 608 C C . GLN A 1 80 ? 0.869 -5.738 -42.349 1.00 91.75 80 GLN A C 1
ATOM 610 O O . GLN A 1 80 ? 0.131 -4.898 -42.855 1.00 91.75 80 GLN A O 1
ATOM 615 N N . ALA A 1 81 ? 0.635 -7.050 -42.444 1.00 90.69 81 ALA A N 1
ATOM 616 C CA . ALA A 1 81 ? -0.546 -7.610 -43.098 1.00 90.69 81 ALA A CA 1
ATOM 617 C C . ALA A 1 81 ? -1.818 -7.504 -42.239 1.00 90.69 81 ALA A C 1
ATOM 619 O O . ALA A 1 81 ? -2.923 -7.570 -42.776 1.00 90.69 81 ALA A O 1
ATOM 620 N N . VAL A 1 82 ? -1.688 -7.338 -40.916 1.00 86.62 82 VAL A N 1
ATOM 621 C CA . VAL A 1 82 ? -2.833 -7.061 -40.044 1.00 86.62 82 VAL A CA 1
ATOM 622 C C . VAL A 1 82 ? -3.287 -5.622 -40.310 1.00 86.62 82 VAL A C 1
ATOM 624 O O . VAL A 1 82 ? -2.525 -4.696 -40.019 1.00 86.62 82 VAL A O 1
ATOM 627 N N . PRO A 1 83 ? -4.509 -5.400 -40.837 1.00 79.62 83 PRO A N 1
ATOM 628 C CA . PRO A 1 83 ? -5.012 -4.048 -41.031 1.00 79.62 83 PRO A CA 1
ATOM 629 C C . PRO A 1 83 ? -4.998 -3.325 -39.679 1.00 79.62 83 PRO A C 1
ATOM 631 O O . PRO A 1 83 ? -5.259 -3.968 -38.654 1.00 79.62 83 PRO A O 1
ATOM 634 N N . PRO A 1 84 ? -4.679 -2.018 -39.631 1.00 74.88 84 PRO A N 1
ATOM 635 C CA . PRO A 1 84 ? -4.791 -1.254 -38.400 1.00 74.88 84 PRO A CA 1
ATOM 636 C C . PRO A 1 84 ? -6.241 -1.370 -37.931 1.00 74.88 84 PRO A C 1
ATOM 638 O O . PRO A 1 84 ? -7.133 -0.761 -38.513 1.00 74.88 84 PRO A O 1
ATOM 641 N N . SER A 1 85 ? -6.471 -2.233 -36.936 1.00 61.09 85 SER A N 1
ATOM 642 C CA . SER A 1 85 ? -7.779 -2.442 -36.322 1.00 61.09 85 SER A CA 1
ATOM 643 C C . SER A 1 85 ? -8.315 -1.066 -35.977 1.00 61.09 85 SER A C 1
ATOM 645 O O . SER A 1 85 ? -7.680 -0.354 -35.198 1.00 61.09 85 SER A O 1
ATOM 647 N N . GLY A 1 86 ? -9.394 -0.689 -36.661 1.00 55.41 86 GLY A N 1
ATOM 648 C CA . GLY A 1 86 ? -9.777 0.693 -36.883 1.00 55.41 86 GLY A CA 1
ATOM 649 C C . GLY A 1 86 ? -9.678 1.560 -35.638 1.00 55.41 86 GLY A C 1
ATOM 650 O O . GLY A 1 86 ? -10.177 1.218 -34.565 1.00 55.41 86 GLY A O 1
ATOM 651 N N . SER A 1 87 ? -9.107 2.749 -35.831 1.00 48.12 87 SER A N 1
ATOM 652 C CA . SER A 1 87 ? -9.731 3.947 -35.295 1.00 48.12 87 SER A CA 1
ATOM 653 C C . SER A 1 87 ? -11.232 3.819 -35.549 1.00 48.12 87 SER A C 1
ATOM 655 O O . SER A 1 87 ? -11.676 3.921 -36.692 1.00 48.12 87 SER A O 1
ATOM 657 N N . ASN A 1 88 ? -11.998 3.524 -34.502 1.00 45.03 88 ASN A N 1
ATOM 658 C CA . ASN A 1 88 ? -13.443 3.677 -34.506 1.00 45.03 88 ASN A CA 1
ATOM 659 C C . ASN A 1 88 ? -13.733 5.178 -34.674 1.00 45.03 88 ASN A C 1
ATOM 661 O O . ASN A 1 88 ? -14.040 5.885 -33.723 1.00 45.03 88 ASN A O 1
ATOM 665 N N . THR A 1 89 ? -13.586 5.690 -35.894 1.00 45.59 89 THR A N 1
ATOM 666 C CA . THR A 1 89 ? -14.247 6.910 -36.341 1.00 45.59 89 THR A CA 1
ATOM 667 C C . THR A 1 89 ? -15.672 6.506 -36.693 1.00 45.59 89 THR A C 1
ATOM 669 O O . THR A 1 89 ? -16.049 6.444 -37.862 1.00 45.59 89 THR A O 1
ATOM 672 N N . GLY A 1 90 ? -16.447 6.146 -35.669 1.00 42.22 90 GLY A N 1
ATOM 673 C CA . GLY A 1 90 ? -17.894 6.241 -35.783 1.00 42.22 90 GLY A CA 1
ATOM 674 C C . GLY A 1 90 ? -18.244 7.718 -36.010 1.00 42.22 90 GLY A C 1
ATOM 675 O O . GLY A 1 90 ? -17.569 8.581 -35.438 1.00 42.22 90 GLY A O 1
ATOM 676 N N . PRO A 1 91 ? -19.222 8.041 -36.870 1.00 43.62 91 PRO A N 1
ATOM 677 C CA . PRO A 1 91 ? -19.653 9.416 -37.071 1.00 43.62 91 PRO A CA 1
ATOM 678 C C . PRO A 1 91 ? -20.146 9.979 -35.736 1.00 43.62 91 PRO A C 1
ATOM 680 O O . PRO A 1 91 ? -21.174 9.561 -35.210 1.00 43.62 91 PRO A O 1
ATOM 683 N N . SER A 1 92 ? -19.381 10.917 -35.180 1.00 40.94 92 SER A N 1
ATOM 684 C CA . SER A 1 92 ? -19.777 11.711 -34.030 1.00 40.94 92 SER A CA 1
ATOM 685 C C . SER A 1 92 ? -20.973 12.576 -34.419 1.00 40.94 92 SER A C 1
ATOM 687 O O . SER A 1 92 ? -20.879 13.530 -35.196 1.00 40.94 92 SER A O 1
ATOM 689 N N . SER A 1 93 ? -22.132 12.230 -33.871 1.00 44.81 93 SER A N 1
ATOM 690 C CA . SER A 1 93 ? -23.261 13.138 -33.752 1.00 44.81 93 SER A CA 1
ATOM 691 C C . SER A 1 93 ? -22.816 14.381 -32.975 1.00 44.81 93 SER A C 1
ATOM 693 O O . SER A 1 93 ? -22.332 14.308 -31.849 1.00 44.81 93 SER A O 1
ATOM 695 N N . LYS A 1 94 ? -22.951 15.531 -33.636 1.00 50.69 94 LYS A N 1
ATOM 696 C CA . LYS A 1 94 ? -22.720 16.878 -33.111 1.00 50.69 94 LYS A CA 1
ATOM 697 C C . LYS A 1 94 ? -23.627 17.176 -31.912 1.00 50.69 94 LYS A C 1
ATOM 699 O O . LYS A 1 94 ? -24.840 17.244 -32.084 1.00 50.69 94 LYS A O 1
ATOM 704 N N . LYS A 1 95 ? -23.019 17.458 -30.763 1.00 41.06 95 LYS A N 1
ATOM 705 C CA . LYS A 1 95 ? -23.436 18.404 -29.703 1.00 41.06 95 LYS A CA 1
ATOM 706 C C . LYS A 1 95 ? -22.364 18.253 -28.623 1.00 41.06 95 LYS A C 1
ATOM 708 O O . LYS A 1 95 ? -22.260 17.198 -28.025 1.00 41.06 95 LYS A O 1
ATOM 713 N N . GLY A 1 96 ? -21.364 19.114 -28.575 1.00 50.72 96 GLY A N 1
ATOM 714 C CA . GLY A 1 96 ? -21.450 20.425 -27.945 1.00 50.72 96 GLY A CA 1
ATOM 715 C C . GLY A 1 96 ? -20.393 20.417 -26.837 1.00 50.72 96 GLY A C 1
ATOM 716 O O . GLY A 1 96 ? -20.227 19.407 -26.168 1.00 50.72 96 GLY A O 1
ATOM 717 N N . ASP A 1 97 ? -19.651 21.512 -26.727 1.00 42.44 97 ASP A N 1
ATOM 718 C CA . ASP A 1 97 ? -18.793 21.863 -25.591 1.00 42.44 97 ASP A CA 1
ATOM 719 C C . ASP A 1 97 ? -17.366 21.281 -25.522 1.00 42.44 97 ASP A C 1
ATOM 721 O O . ASP A 1 97 ? -17.044 20.252 -24.935 1.00 42.44 97 ASP A O 1
ATOM 725 N N . ASN A 1 98 ? -16.480 22.063 -26.146 1.00 52.97 98 ASN A N 1
ATOM 726 C CA . ASN A 1 98 ? -15.285 22.641 -25.530 1.00 52.97 98 ASN A CA 1
ATOM 727 C C . ASN A 1 98 ? -14.362 21.680 -24.748 1.00 52.97 98 ASN A C 1
ATOM 729 O O . ASN A 1 98 ? -14.334 21.658 -23.520 1.00 52.97 98 ASN A O 1
ATOM 733 N N . LYS A 1 99 ? -13.512 20.942 -25.474 1.00 43.53 99 LYS A N 1
ATOM 734 C CA . LYS A 1 99 ? -12.296 20.333 -24.913 1.00 43.53 99 LYS A CA 1
ATOM 735 C C . LYS A 1 99 ? -11.072 20.864 -25.638 1.00 43.53 99 LYS A C 1
ATOM 737 O O . LYS A 1 99 ? -10.639 20.352 -26.669 1.00 43.53 99 LYS A O 1
ATOM 742 N N . GLU A 1 100 ? -10.561 21.940 -25.064 1.00 46.19 100 GLU A N 1
ATOM 743 C CA . GLU A 1 100 ? -9.274 22.529 -25.368 1.00 46.19 100 GLU A CA 1
ATOM 744 C C . GLU A 1 100 ? -8.151 21.504 -25.144 1.00 46.19 100 GLU A C 1
ATOM 746 O O . GLU A 1 100 ? -8.140 20.709 -24.200 1.00 46.19 100 GLU A O 1
ATOM 751 N N . ASN A 1 101 ? -7.244 21.496 -26.112 1.00 53.16 101 ASN A N 1
ATOM 752 C CA . ASN A 1 101 ? -6.124 20.590 -26.292 1.00 53.16 101 ASN A CA 1
ATOM 753 C C . ASN A 1 101 ? -5.270 20.393 -25.034 1.00 53.16 101 ASN A C 1
ATOM 755 O O . ASN A 1 101 ? -4.773 21.361 -24.475 1.00 53.16 101 ASN A O 1
ATOM 759 N N . ASN A 1 102 ? -4.922 19.143 -24.711 1.00 44.62 102 ASN A N 1
ATOM 760 C CA . ASN A 1 102 ? -3.687 18.859 -23.974 1.00 44.62 102 ASN A CA 1
ATOM 761 C C . ASN A 1 102 ? -2.984 17.616 -24.516 1.00 44.62 102 ASN A C 1
ATOM 763 O O . ASN A 1 102 ? -3.043 16.510 -23.984 1.00 44.62 102 ASN A O 1
ATOM 767 N N . ASN A 1 103 ? -2.274 17.856 -25.613 1.00 49.88 103 ASN A N 1
ATOM 768 C CA . ASN A 1 103 ? -1.261 16.981 -26.168 1.00 49.88 103 ASN A CA 1
ATOM 769 C C . ASN A 1 103 ? 0.102 17.523 -25.696 1.00 49.88 103 ASN A C 1
ATOM 771 O O . ASN A 1 103 ? 0.666 18.410 -26.332 1.00 49.88 103 ASN A O 1
ATOM 775 N N . LYS A 1 104 ? 0.645 17.041 -24.569 1.00 45.62 104 LYS A N 1
ATOM 776 C CA . LYS A 1 104 ? 2.046 17.329 -24.209 1.00 45.62 104 LYS A CA 1
ATOM 777 C C . LYS A 1 104 ? 2.726 16.120 -23.584 1.00 45.62 104 LYS A C 1
ATOM 779 O O . LYS A 1 104 ? 2.782 15.906 -22.381 1.00 45.62 104 LYS A O 1
ATOM 784 N N . LYS A 1 105 ? 3.250 15.316 -24.500 1.00 51.16 105 LYS A N 1
ATOM 785 C CA . LYS A 1 105 ? 4.258 14.285 -24.297 1.00 51.16 105 LYS A CA 1
ATOM 786 C C . LYS A 1 105 ? 5.639 14.957 -24.320 1.00 51.16 105 LYS A C 1
ATOM 788 O O . LYS A 1 105 ? 5.884 15.773 -25.201 1.00 51.16 105 LYS A O 1
ATOM 793 N N . LYS A 1 106 ? 6.537 14.499 -23.437 1.00 52.91 106 LYS A N 1
ATOM 794 C CA . LYS A 1 106 ? 8.002 14.710 -23.412 1.00 52.91 106 LYS A CA 1
ATOM 795 C C . LYS A 1 106 ? 8.508 16.124 -23.088 1.00 52.91 106 LYS A C 1
ATOM 797 O O . LYS A 1 106 ? 8.504 16.993 -23.948 1.00 52.91 106 LYS A O 1
ATOM 802 N N . ARG A 1 107 ? 9.155 16.240 -21.925 1.00 50.47 107 ARG A N 1
ATOM 803 C CA . ARG A 1 107 ? 10.571 16.632 -21.792 1.00 50.47 107 ARG A CA 1
ATOM 804 C C . ARG A 1 107 ? 11.108 16.116 -20.449 1.00 50.47 107 ARG A C 1
ATOM 806 O O . ARG A 1 107 ? 10.567 16.449 -19.406 1.00 50.47 107 ARG A O 1
ATOM 813 N N . LYS A 1 108 ? 12.113 15.238 -20.511 1.00 53.78 108 LYS A N 1
ATOM 814 C CA . LYS A 1 108 ? 13.152 15.135 -19.481 1.00 53.78 108 LYS A CA 1
ATOM 815 C C . LYS A 1 108 ? 14.270 16.101 -19.887 1.00 53.78 108 LYS A C 1
ATOM 817 O O . LYS A 1 108 ? 14.426 16.327 -21.090 1.00 53.78 108 LYS A O 1
ATOM 822 N N . ALA A 1 109 ? 15.044 16.489 -18.880 1.00 50.44 109 ALA A N 1
ATOM 823 C CA . ALA A 1 109 ? 16.351 17.135 -18.913 1.00 50.44 109 ALA A CA 1
ATOM 824 C C . ALA A 1 109 ? 16.329 18.673 -18.791 1.00 50.44 109 ALA A C 1
ATOM 826 O O . ALA A 1 109 ? 15.813 19.380 -19.656 1.00 50.44 109 ALA A O 1
ATOM 827 N N . ASP A 1 110 ? 16.919 19.089 -17.667 1.00 50.25 110 ASP A N 1
ATOM 828 C CA . ASP A 1 110 ? 17.715 20.297 -17.440 1.00 50.25 110 ASP A CA 1
ATOM 829 C C . ASP A 1 110 ? 16.934 21.605 -17.254 1.00 50.25 110 ASP A C 1
ATOM 831 O O . ASP A 1 110 ? 16.806 22.432 -18.154 1.00 50.25 110 ASP A O 1
ATOM 835 N N . GLY A 1 111 ? 16.416 21.784 -16.038 1.00 40.84 111 GLY A N 1
ATOM 836 C CA . GLY A 1 111 ? 15.961 23.067 -15.514 1.00 40.84 111 GLY A CA 1
ATOM 837 C C . GLY A 1 111 ? 16.554 23.270 -14.127 1.00 40.84 111 GLY A C 1
ATOM 838 O O . GLY A 1 111 ? 15.918 22.933 -13.135 1.00 40.84 111 GLY A O 1
ATOM 839 N N . GLU A 1 112 ? 17.794 23.754 -14.081 1.00 53.41 112 GLU A N 1
ATOM 840 C CA . GLU A 1 112 ? 18.295 24.504 -12.931 1.00 53.41 112 GLU A CA 1
ATOM 841 C C . GLU A 1 112 ? 17.440 25.769 -12.779 1.00 53.41 112 GLU A C 1
ATOM 843 O O . GLU A 1 112 ? 17.208 26.481 -13.758 1.00 53.41 112 GLU A O 1
ATOM 848 N N . GLY A 1 113 ? 17.000 26.041 -11.551 1.00 55.16 113 GLY A N 1
ATOM 849 C CA . GLY A 1 113 ? 16.391 27.307 -11.154 1.00 55.16 113 GLY A CA 1
ATOM 850 C C . GLY A 1 113 ? 14.871 27.346 -11.256 1.00 55.16 113 GLY A C 1
ATOM 851 O O . GLY A 1 113 ? 14.328 27.758 -12.278 1.00 55.16 113 GLY A O 1
ATOM 852 N N . ASP A 1 114 ? 14.199 27.019 -10.154 1.00 43.78 114 ASP A N 1
ATOM 853 C CA . ASP A 1 114 ? 13.110 27.872 -9.679 1.00 43.78 114 ASP A CA 1
ATOM 854 C C . ASP A 1 114 ? 12.954 27.694 -8.162 1.00 43.78 114 ASP A C 1
ATOM 856 O O . ASP A 1 114 ? 12.392 26.709 -7.685 1.00 43.78 114 ASP A O 1
ATOM 860 N N . ASP A 1 115 ? 13.520 28.643 -7.416 1.00 51.44 115 ASP A N 1
ATOM 861 C CA . ASP A 1 115 ? 13.275 28.870 -5.993 1.00 51.44 115 ASP A CA 1
ATOM 862 C C . ASP A 1 115 ? 11.827 29.356 -5.820 1.00 51.44 115 ASP A C 1
ATOM 864 O O . ASP A 1 115 ? 11.565 30.541 -5.612 1.00 51.44 115 ASP A O 1
ATOM 868 N N . ASN A 1 116 ? 10.865 28.448 -5.960 1.00 45.25 116 ASN A N 1
ATOM 869 C CA . ASN A 1 116 ? 9.472 28.718 -5.644 1.00 45.25 116 ASN A CA 1
ATOM 870 C C . ASN A 1 116 ? 9.033 27.761 -4.548 1.00 45.25 116 ASN A C 1
ATOM 872 O O . ASN A 1 116 ? 9.118 26.546 -4.689 1.00 45.25 116 ASN A O 1
ATOM 876 N N . GLU A 1 117 ? 8.598 28.348 -3.438 1.00 48.53 117 GLU A N 1
ATOM 877 C CA . GLU A 1 117 ? 8.102 27.672 -2.251 1.00 48.53 117 GLU A CA 1
ATOM 878 C C . GLU A 1 117 ? 6.983 26.682 -2.604 1.00 48.53 117 GLU A C 1
ATOM 880 O O . GLU A 1 117 ? 5.797 27.018 -2.654 1.00 48.53 117 GLU A O 1
ATOM 885 N N . ASP A 1 118 ? 7.378 25.434 -2.853 1.00 42.56 118 ASP A N 1
ATOM 886 C CA . ASP A 1 118 ? 6.498 24.285 -2.999 1.00 42.56 118 ASP A CA 1
ATOM 887 C C . ASP A 1 118 ? 5.899 23.952 -1.627 1.00 42.56 118 ASP A C 1
ATOM 889 O O . ASP A 1 118 ? 6.279 23.001 -0.940 1.00 42.56 118 ASP A O 1
ATOM 893 N N . GLY A 1 119 ? 4.909 24.744 -1.217 1.00 53.66 119 GLY A N 1
ATOM 894 C CA . GLY A 1 119 ? 3.958 24.305 -0.208 1.00 53.66 119 GLY A CA 1
ATOM 895 C C . GLY A 1 119 ? 3.350 22.968 -0.659 1.00 53.66 119 GLY A C 1
ATOM 896 O O . GLY A 1 119 ? 3.027 22.817 -1.844 1.00 53.66 119 GLY A O 1
ATOM 897 N N . PRO A 1 120 ? 3.188 21.979 0.240 1.00 52.09 120 PRO A N 1
ATOM 898 C CA . PRO A 1 120 ? 2.784 20.623 -0.117 1.00 52.09 120 PRO A CA 1
ATOM 899 C C . PRO A 1 120 ? 1.456 20.655 -0.875 1.00 52.09 120 PRO A C 1
ATOM 901 O O . PRO A 1 120 ? 0.384 20.842 -0.295 1.00 52.09 120 PRO A O 1
ATOM 904 N N . SER A 1 121 ? 1.516 20.516 -2.204 1.00 46.78 121 SER A N 1
ATOM 905 C CA . SER A 1 121 ? 0.320 20.657 -3.025 1.00 46.78 121 SER A CA 1
ATOM 906 C C . SER A 1 121 ? -0.698 19.592 -2.612 1.00 46.78 121 SER A C 1
ATOM 908 O O . SER A 1 121 ? -0.393 18.400 -2.525 1.00 46.78 121 SER A O 1
ATOM 910 N N . VAL A 1 122 ? -1.946 20.010 -2.401 1.00 53.22 122 VAL A N 1
ATOM 911 C CA . VAL A 1 122 ? -3.084 19.161 -1.992 1.00 53.22 122 VAL A CA 1
ATOM 912 C C . VAL A 1 122 ? -3.305 17.958 -2.939 1.00 53.22 122 VAL A C 1
ATOM 914 O O . VAL A 1 122 ? -3.999 17.002 -2.597 1.00 53.22 122 VAL A O 1
ATOM 917 N N . ARG A 1 123 ? -2.678 17.940 -4.127 1.00 51.06 123 ARG A N 1
ATOM 918 C CA . ARG A 1 123 ? -2.689 16.793 -5.053 1.00 51.06 123 ARG A CA 1
ATOM 919 C C . ARG A 1 123 ? -1.767 15.641 -4.630 1.00 51.06 123 ARG A C 1
ATOM 921 O O . ARG A 1 123 ? -2.016 14.514 -5.055 1.00 51.06 123 ARG A O 1
ATOM 928 N N . GLY A 1 124 ? -0.755 15.882 -3.794 1.00 60.75 124 GLY A N 1
ATOM 929 C CA . GLY A 1 124 ? 0.175 14.851 -3.313 1.00 60.75 124 GLY A CA 1
ATOM 930 C C . GLY A 1 124 ? -0.434 13.898 -2.277 1.00 60.75 124 GLY A C 1
ATOM 931 O O . GLY A 1 124 ? -0.117 12.708 -2.260 1.00 60.75 124 GLY A O 1
ATOM 932 N N . THR A 1 125 ? -1.383 14.375 -1.465 1.00 63.34 125 THR A N 1
ATOM 933 C CA . THR A 1 125 ? -1.927 13.609 -0.326 1.00 63.34 125 THR A CA 1
ATOM 934 C C . THR A 1 125 ? -2.759 12.400 -0.756 1.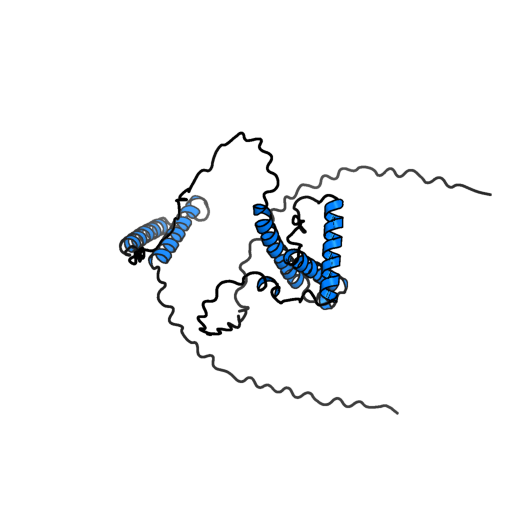00 63.34 125 THR A C 1
ATOM 936 O O . THR A 1 125 ? -2.704 11.347 -0.120 1.00 63.34 125 THR A O 1
ATOM 939 N N . LYS A 1 126 ? -3.487 12.496 -1.880 1.00 71.31 126 LYS A N 1
ATOM 940 C CA . LYS A 1 126 ? -4.271 11.371 -2.426 1.00 71.31 126 LYS A CA 1
ATOM 941 C C . LYS A 1 126 ? -3.376 10.208 -2.864 1.00 71.31 126 LYS A C 1
ATOM 943 O O . LYS A 1 126 ? -3.722 9.050 -2.640 1.00 71.31 126 LYS A O 1
ATOM 948 N N . GLY A 1 127 ? -2.222 10.510 -3.465 1.00 86.19 127 GLY A N 1
ATOM 949 C CA . GLY A 1 127 ? -1.239 9.495 -3.851 1.00 86.19 127 GLY A CA 1
ATOM 950 C C . GLY A 1 127 ? -0.579 8.839 -2.638 1.00 86.19 127 GLY A C 1
ATOM 951 O O . GLY A 1 127 ? -0.352 7.628 -2.640 1.00 86.19 127 GLY A O 1
ATOM 952 N N . LEU A 1 128 ? -0.337 9.630 -1.592 1.00 89.44 128 LEU A N 1
ATOM 953 C CA . LEU A 1 128 ? 0.280 9.174 -0.352 1.00 89.44 128 LEU A CA 1
ATOM 954 C C . LEU A 1 128 ? -0.642 8.215 0.425 1.00 89.44 128 LEU A C 1
ATOM 956 O O . LEU A 1 128 ? -0.244 7.079 0.680 1.00 89.44 128 LEU A O 1
ATOM 960 N N . LYS A 1 129 ? -1.918 8.584 0.642 1.00 91.69 129 LYS A N 1
ATOM 961 C CA . LYS A 1 129 ? -2.931 7.691 1.248 1.00 91.69 129 LYS A CA 1
ATOM 962 C C . LYS A 1 129 ? -3.050 6.358 0.505 1.00 91.69 129 LYS A C 1
ATOM 964 O O . LYS A 1 129 ? -3.070 5.298 1.122 1.00 91.69 129 LYS A O 1
ATOM 969 N N . ALA A 1 130 ? -3.102 6.387 -0.828 1.00 91.75 130 ALA A N 1
ATOM 970 C CA . ALA A 1 130 ? -3.218 5.169 -1.631 1.00 91.75 130 ALA A CA 1
ATOM 971 C C . ALA A 1 130 ? -1.981 4.259 -1.516 1.00 91.75 130 ALA A C 1
ATOM 973 O O . ALA A 1 130 ? -2.112 3.032 -1.512 1.00 91.75 130 ALA A O 1
ATOM 974 N N . ARG A 1 131 ? -0.778 4.842 -1.426 1.00 93.06 131 ARG A N 1
ATOM 975 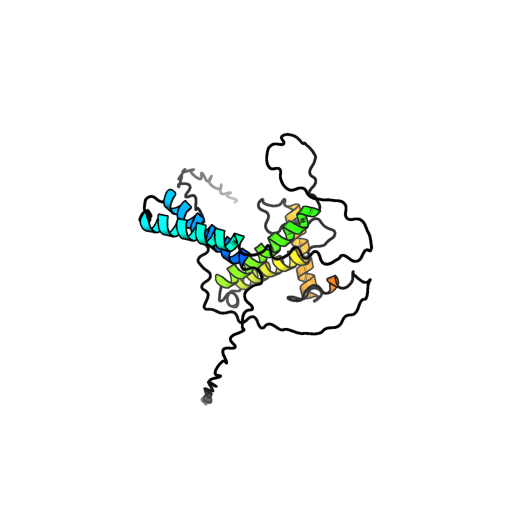C CA . ARG A 1 131 ? 0.467 4.091 -1.212 1.00 93.06 131 ARG A CA 1
ATOM 976 C C . ARG A 1 131 ? 0.474 3.434 0.163 1.00 93.06 131 ARG A C 1
ATOM 978 O O . ARG A 1 131 ? 0.780 2.246 0.257 1.00 93.06 131 ARG A O 1
ATOM 985 N N . GLU A 1 132 ? 0.098 4.176 1.196 1.00 94.88 132 GLU A N 1
ATOM 986 C CA . GLU A 1 132 ? 0.044 3.662 2.563 1.00 94.88 132 GLU A CA 1
ATOM 987 C C . GLU A 1 132 ? -1.022 2.595 2.739 1.00 94.88 132 GLU A C 1
ATOM 989 O O . GLU A 1 132 ? -0.737 1.569 3.346 1.00 94.88 132 GLU A O 1
ATOM 994 N N . LEU A 1 133 ? -2.190 2.748 2.113 1.00 95.00 133 LEU A N 1
ATOM 995 C CA . LEU A 1 133 ? -3.235 1.725 2.136 1.00 95.00 133 LEU A CA 1
ATOM 996 C C . LEU A 1 133 ? -2.712 0.380 1.604 1.00 95.00 133 LEU A C 1
ATOM 998 O O . LEU A 1 133 ? -2.963 -0.675 2.185 1.00 95.00 133 LEU A O 1
ATOM 1002 N N . ARG A 1 134 ? -1.923 0.416 0.522 1.00 95.44 134 ARG A N 1
ATOM 1003 C CA . ARG A 1 134 ? -1.257 -0.776 -0.030 1.00 95.44 134 ARG A CA 1
ATOM 1004 C C . ARG A 1 134 ? -0.122 -1.288 0.858 1.00 95.44 134 ARG A C 1
ATOM 1006 O O . ARG A 1 134 ? 0.178 -2.478 0.805 1.00 95.44 134 ARG A O 1
ATOM 1013 N N . ARG A 1 135 ? 0.563 -0.414 1.603 1.00 96.25 135 ARG A N 1
ATOM 1014 C CA . ARG A 1 135 ? 1.642 -0.796 2.531 1.00 96.25 135 ARG A CA 1
ATOM 1015 C C . ARG A 1 135 ? 1.058 -1.487 3.767 1.00 96.25 135 ARG A C 1
ATOM 1017 O O . ARG A 1 135 ? 1.496 -2.588 4.072 1.00 96.25 135 ARG A O 1
ATOM 1024 N N . ALA A 1 136 ? 0.018 -0.916 4.378 1.00 96.19 136 ALA A N 1
ATOM 1025 C CA . ALA A 1 136 ? -0.728 -1.507 5.491 1.00 96.19 136 ALA A CA 1
ATOM 1026 C C . ALA A 1 136 ? -1.315 -2.874 5.113 1.00 96.19 136 ALA A C 1
ATOM 1028 O O . ALA A 1 136 ? -1.075 -3.864 5.797 1.00 96.19 136 ALA A O 1
ATOM 1029 N N . GLY A 1 137 ? -1.990 -2.965 3.958 1.00 95.75 137 GLY A N 1
ATOM 1030 C CA . GLY A 1 137 ? -2.528 -4.240 3.473 1.00 95.75 137 GLY A CA 1
ATOM 1031 C C . GLY A 1 137 ? -1.450 -5.314 3.285 1.00 95.75 137 GLY A C 1
ATOM 1032 O O . GLY A 1 137 ? -1.650 -6.464 3.664 1.00 95.75 137 GLY A O 1
ATOM 1033 N N . ARG A 1 138 ? -0.272 -4.940 2.767 1.00 96.62 138 ARG A N 1
ATOM 1034 C CA . ARG A 1 138 ? 0.863 -5.868 2.639 1.00 96.62 138 ARG A CA 1
ATOM 1035 C C . ARG A 1 138 ? 1.428 -6.302 3.987 1.00 96.62 138 ARG A C 1
ATOM 1037 O O . ARG A 1 138 ? 1.739 -7.478 4.126 1.00 96.62 138 ARG A O 1
ATOM 1044 N N . LYS A 1 139 ? 1.521 -5.396 4.965 1.00 97.31 139 LYS A N 1
ATOM 1045 C CA . LYS A 1 139 ? 1.952 -5.737 6.329 1.00 97.31 139 LYS A CA 1
ATOM 1046 C C . LYS A 1 139 ? 1.009 -6.744 6.983 1.00 97.31 139 LYS A C 1
ATOM 1048 O O . LYS A 1 139 ? 1.493 -7.732 7.512 1.00 97.31 139 LYS A O 1
ATOM 1053 N N . ILE A 1 140 ? -0.307 -6.561 6.859 1.00 96.81 140 ILE A N 1
ATOM 1054 C CA . ILE A 1 140 ? -1.301 -7.520 7.373 1.00 96.81 140 ILE A CA 1
ATOM 1055 C C . ILE A 1 140 ? -1.124 -8.906 6.736 1.00 96.81 140 ILE A C 1
ATOM 1057 O O . ILE A 1 140 ? -1.106 -9.919 7.431 1.00 96.81 140 ILE A O 1
ATOM 1061 N N . VAL A 1 141 ? -0.977 -8.965 5.408 1.00 97.69 141 VAL A N 1
ATOM 1062 C CA . VAL A 1 141 ? -0.788 -10.241 4.696 1.00 97.69 141 VAL A CA 1
ATOM 1063 C C . VAL A 1 141 ? 0.533 -10.908 5.090 1.00 97.69 141 VAL A C 1
ATOM 1065 O O . VAL A 1 141 ? 0.560 -12.114 5.323 1.00 97.69 141 VAL A O 1
ATOM 1068 N N . ALA A 1 142 ? 1.620 -10.138 5.187 1.00 97.75 142 ALA A N 1
ATOM 1069 C CA . ALA A 1 142 ? 2.918 -10.641 5.626 1.00 97.75 142 ALA A CA 1
ATOM 1070 C C . ALA A 1 142 ? 2.859 -11.167 7.067 1.00 97.75 142 ALA A C 1
ATOM 1072 O O . ALA A 1 142 ? 3.349 -12.262 7.325 1.00 97.75 142 ALA A O 1
ATOM 1073 N N . PHE A 1 143 ? 2.187 -10.441 7.962 1.00 98.06 143 PHE A N 1
ATOM 1074 C CA . PHE A 1 143 ? 1.996 -10.830 9.354 1.00 98.06 143 PHE A CA 1
ATOM 1075 C C . PHE A 1 143 ? 1.239 -12.158 9.472 1.00 98.06 143 PHE A C 1
ATOM 1077 O O . PHE A 1 143 ? 1.756 -13.103 10.057 1.00 98.06 143 PHE A O 1
ATOM 1084 N N . LYS A 1 144 ? 0.081 -12.295 8.809 1.00 97.00 144 LYS A N 1
ATOM 1085 C CA . LYS A 1 144 ? -0.684 -13.559 8.780 1.00 97.00 144 LYS A CA 1
ATOM 1086 C C . LYS A 1 144 ? 0.116 -14.733 8.213 1.00 97.00 144 LYS A C 1
ATOM 1088 O O . LYS A 1 144 ? -0.086 -15.873 8.616 1.00 97.00 144 LYS A O 1
ATOM 1093 N N . LYS A 1 145 ? 1.020 -14.463 7.267 1.00 97.62 145 LYS A N 1
ATOM 1094 C CA . LYS A 1 145 ? 1.902 -15.481 6.686 1.00 97.62 145 LYS A CA 1
ATOM 1095 C C . LYS A 1 145 ? 3.018 -15.903 7.650 1.00 97.62 145 LYS A C 1
ATOM 1097 O O . LYS A 1 145 ? 3.364 -17.080 7.676 1.00 97.62 145 LYS A O 1
ATOM 1102 N N . GLN A 1 146 ? 3.595 -14.959 8.393 1.00 97.50 146 GLN A N 1
ATOM 1103 C CA . GLN A 1 146 ? 4.671 -15.205 9.363 1.00 97.50 146 GLN A CA 1
ATOM 1104 C C . GLN A 1 146 ? 4.153 -15.816 10.672 1.00 97.50 146 GLN A C 1
ATOM 1106 O O . GLN A 1 146 ? 4.842 -16.637 11.271 1.00 97.50 146 GLN A O 1
ATOM 1111 N N . HIS A 1 147 ? 2.920 -15.481 11.060 1.00 96.88 147 HIS A N 1
ATOM 1112 C CA . HIS A 1 147 ? 2.256 -15.950 12.274 1.00 96.88 147 HIS A CA 1
ATOM 1113 C C . HIS A 1 147 ? 0.947 -16.685 11.925 1.00 96.88 147 HIS A C 1
ATOM 1115 O O . HIS A 1 147 ? -0.135 -16.140 12.137 1.00 96.88 147 HIS A O 1
ATOM 1121 N N . PRO A 1 148 ? 0.996 -17.926 11.393 1.00 95.88 148 PRO A N 1
ATOM 1122 C CA . PRO A 1 148 ? -0.216 -18.674 11.038 1.00 95.88 148 PRO A CA 1
ATOM 1123 C C . PRO A 1 148 ? -1.175 -18.895 12.217 1.00 95.88 148 PRO A C 1
ATOM 1125 O O . PRO A 1 148 ? -2.382 -18.958 12.014 1.00 95.88 148 PRO A O 1
ATOM 1128 N N . ASN A 1 149 ? -0.634 -18.964 13.437 1.00 96.19 149 ASN A N 1
ATOM 1129 C CA . ASN A 1 149 ? -1.377 -19.173 14.681 1.00 96.19 149 ASN A CA 1
ATOM 1130 C C . ASN A 1 149 ? -1.388 -17.907 15.555 1.00 96.19 149 ASN A C 1
ATOM 1132 O O . ASN A 1 149 ? -1.292 -17.995 16.777 1.00 96.19 149 ASN A O 1
ATOM 1136 N N . TYR A 1 150 ? -1.456 -16.718 14.945 1.00 95.50 150 TYR A N 1
ATOM 1137 C CA . TYR A 1 150 ? -1.445 -15.454 15.692 1.00 95.50 150 TYR A CA 1
ATOM 1138 C C . TYR A 1 150 ? -2.580 -15.348 16.724 1.00 95.50 150 TYR A C 1
ATOM 1140 O O . TYR A 1 150 ? -2.454 -14.596 17.678 1.00 95.50 150 TYR A O 1
ATOM 1148 N N . GLU A 1 151 ? -3.673 -16.101 16.557 1.00 95.06 151 GLU A N 1
ATOM 1149 C CA . GLU A 1 151 ? -4.813 -16.134 17.484 1.00 95.06 151 GLU A CA 1
ATOM 1150 C C . GLU A 1 151 ? -4.469 -16.742 18.854 1.00 95.06 151 GLU A C 1
ATOM 1152 O O . GLU A 1 151 ? -5.100 -16.391 19.851 1.00 95.06 151 GLU A O 1
ATOM 1157 N N . ASP A 1 152 ? -3.459 -17.615 18.920 1.00 96.19 152 ASP A N 1
ATOM 1158 C CA . ASP A 1 152 ? -3.063 -18.301 20.157 1.00 96.19 152 ASP A CA 1
ATOM 1159 C C . ASP A 1 152 ? -2.144 -17.442 21.041 1.00 96.19 152 ASP A C 1
ATOM 1161 O O . ASP A 1 152 ? -1.991 -17.711 22.236 1.00 96.19 152 ASP A O 1
ATOM 1165 N N . ASN A 1 153 ? -1.506 -16.420 20.465 1.00 96.12 153 ASN A N 1
ATOM 1166 C CA . ASN A 1 153 ? -0.544 -15.565 21.148 1.00 96.12 153 ASN A CA 1
ATOM 1167 C C . ASN A 1 153 ? -1.121 -14.159 21.343 1.00 96.12 153 ASN A C 1
ATOM 1169 O O . ASN A 1 153 ? -1.341 -13.428 20.382 1.00 96.12 153 ASN A O 1
ATOM 1173 N N . GLU A 1 154 ? -1.314 -13.748 22.598 1.00 96.56 154 GLU A N 1
ATOM 1174 C CA . GLU A 1 154 ? -1.892 -12.440 22.930 1.00 96.56 154 GLU A CA 1
ATOM 1175 C C . GLU A 1 154 ? -1.123 -11.263 22.314 1.00 96.56 154 GLU A C 1
ATOM 1177 O O . GLU A 1 154 ? -1.730 -10.250 21.964 1.00 96.56 154 GLU A O 1
ATOM 1182 N N . ASP A 1 155 ? 0.198 -11.375 22.172 1.00 97.12 155 ASP A N 1
ATOM 1183 C CA . ASP A 1 155 ? 1.018 -10.308 21.591 1.00 97.12 155 ASP A CA 1
ATOM 1184 C C . ASP A 1 155 ? 0.867 -10.236 20.063 1.00 97.12 155 ASP A C 1
ATOM 1186 O O . ASP A 1 155 ? 0.846 -9.143 19.485 1.00 97.12 155 ASP A O 1
ATOM 1190 N N . ASP A 1 156 ? 0.650 -11.381 19.414 1.00 95.94 156 ASP A N 1
ATOM 1191 C CA . ASP A 1 156 ? 0.382 -11.445 17.978 1.00 95.94 156 ASP A CA 1
ATOM 1192 C C . ASP A 1 156 ? -1.048 -10.964 17.656 1.00 95.94 156 ASP A C 1
ATOM 1194 O O . ASP A 1 156 ? -1.278 -10.267 16.666 1.00 95.94 156 ASP A O 1
ATOM 1198 N N . VAL A 1 157 ? -2.018 -11.242 18.534 1.00 96.81 157 VAL A N 1
ATOM 1199 C CA . VAL A 1 157 ? -3.375 -10.677 18.433 1.00 96.81 157 VAL A CA 1
ATOM 1200 C C . VAL A 1 157 ? -3.349 -9.151 18.549 1.00 96.81 157 VAL A C 1
ATOM 1202 O O . VAL A 1 157 ? -3.997 -8.468 17.753 1.00 96.81 157 VAL A O 1
ATOM 1205 N N . LYS A 1 158 ? -2.596 -8.597 19.511 1.00 96.75 158 LYS A N 1
ATOM 1206 C CA . LYS A 1 158 ? -2.467 -7.137 19.680 1.00 96.75 158 LYS A CA 1
ATOM 1207 C C . LYS A 1 158 ? -1.837 -6.487 18.453 1.00 96.75 158 LYS A C 1
ATOM 1209 O O . LYS A 1 158 ? -2.384 -5.523 17.929 1.00 96.75 158 LYS A O 1
ATOM 1214 N N . THR A 1 159 ? -0.734 -7.042 17.954 1.00 96.44 159 THR A N 1
ATOM 1215 C CA . THR A 1 159 ? -0.063 -6.508 16.758 1.00 96.44 159 THR A CA 1
ATOM 1216 C C . THR A 1 159 ? -0.939 -6.609 15.512 1.00 96.44 159 THR A C 1
ATOM 1218 O O . THR A 1 159 ? -0.978 -5.669 14.717 1.00 96.44 159 THR A O 1
ATOM 1221 N N . MET A 1 160 ? -1.709 -7.688 15.353 1.00 96.56 160 MET A N 1
ATOM 1222 C CA . MET A 1 160 ? -2.708 -7.789 14.289 1.00 96.56 160 MET A CA 1
ATOM 1223 C C . MET A 1 160 ? -3.782 -6.695 14.415 1.00 96.56 160 MET A C 1
ATOM 1225 O O . MET A 1 160 ? -4.099 -6.036 13.423 1.00 96.56 160 MET A O 1
ATOM 1229 N N . ALA A 1 161 ? -4.305 -6.460 15.622 1.00 95.06 161 ALA A N 1
ATOM 1230 C CA . ALA A 1 161 ? -5.290 -5.409 15.878 1.00 95.06 161 ALA A CA 1
ATOM 1231 C C . ALA A 1 161 ? -4.732 -4.003 15.581 1.00 95.06 161 ALA A C 1
ATOM 1233 O O . ALA A 1 161 ? -5.421 -3.190 14.960 1.00 95.06 161 ALA A O 1
ATOM 1234 N N . ASP A 1 162 ? -3.472 -3.737 15.932 1.00 95.81 162 ASP A N 1
ATOM 1235 C CA . ASP A 1 162 ? -2.791 -2.476 15.618 1.00 95.81 162 ASP A CA 1
ATOM 1236 C C . ASP A 1 162 ? -2.647 -2.269 14.099 1.00 95.81 162 ASP A C 1
ATOM 1238 O O . ASP A 1 162 ? -2.904 -1.176 13.584 1.00 95.81 162 ASP A O 1
ATOM 1242 N N . LEU A 1 163 ? -2.306 -3.323 13.348 1.00 96.44 163 LEU A N 1
ATOM 1243 C CA . LEU A 1 163 ? -2.226 -3.266 11.884 1.00 96.44 163 LEU A CA 1
ATOM 1244 C C . LEU A 1 163 ? -3.598 -3.029 11.227 1.00 96.44 163 LEU A C 1
ATOM 1246 O O . LEU A 1 163 ? -3.694 -2.339 10.205 1.00 96.44 163 LEU A O 1
ATOM 1250 N N . GLU A 1 164 ? -4.673 -3.582 11.788 1.00 95.06 164 GLU A N 1
ATOM 1251 C CA . GLU A 1 164 ? -6.035 -3.304 11.319 1.00 95.06 164 GLU A CA 1
ATOM 1252 C C . GLU A 1 164 ? -6.473 -1.875 11.645 1.00 95.06 164 GLU A C 1
ATOM 1254 O O . GLU A 1 164 ? -7.091 -1.212 10.801 1.00 95.06 164 GLU A O 1
ATOM 1259 N N . LEU A 1 165 ? -6.112 -1.376 12.827 1.00 95.38 165 LEU A N 1
ATOM 1260 C CA . LEU A 1 165 ? -6.358 0.004 13.225 1.00 95.38 165 LEU A CA 1
ATOM 1261 C C . LEU A 1 165 ? -5.628 0.984 12.296 1.00 95.38 165 LEU A C 1
ATOM 1263 O O . LEU A 1 165 ? -6.228 1.973 11.873 1.00 95.38 165 LEU A O 1
ATOM 1267 N N . ASP A 1 166 ? -4.393 0.678 11.891 1.00 95.88 166 ASP A N 1
ATOM 1268 C CA . ASP A 1 166 ? -3.652 1.435 10.872 1.00 95.88 166 ASP A CA 1
ATOM 1269 C C . ASP A 1 166 ? -4.404 1.491 9.539 1.00 95.88 166 ASP A C 1
ATOM 1271 O O . ASP A 1 166 ? -4.547 2.553 8.925 1.00 95.88 166 ASP A O 1
ATOM 1275 N N . LEU A 1 167 ? -4.936 0.357 9.079 1.00 95.31 167 LEU A N 1
ATOM 1276 C CA . LEU A 1 167 ? -5.712 0.311 7.842 1.00 95.31 167 LEU A CA 1
ATOM 1277 C C . LEU A 1 167 ? -6.969 1.193 7.928 1.00 95.31 167 LEU A C 1
ATOM 1279 O O . LEU A 1 167 ? -7.332 1.857 6.948 1.00 95.31 167 LEU A O 1
ATOM 1283 N N . LEU A 1 168 ? -7.639 1.199 9.081 1.00 94.12 168 LEU A N 1
ATOM 1284 C CA . LEU A 1 168 ? -8.822 2.023 9.331 1.00 94.12 168 LEU A CA 1
ATOM 1285 C C . LEU A 1 168 ? -8.471 3.502 9.466 1.00 94.12 168 LEU A C 1
ATOM 1287 O O . LEU A 1 168 ? -9.191 4.332 8.910 1.00 94.12 168 LEU A O 1
ATOM 1291 N N . TYR A 1 169 ? -7.342 3.829 10.090 1.00 95.44 169 TYR A N 1
ATOM 1292 C CA . TYR A 1 169 ? -6.806 5.185 10.137 1.00 95.44 169 TYR A CA 1
ATOM 1293 C C . TYR A 1 169 ? -6.674 5.780 8.738 1.00 95.44 169 TYR A C 1
ATOM 1295 O O . TYR A 1 169 ? -7.221 6.846 8.467 1.00 95.44 169 TYR A O 1
ATOM 1303 N N . ILE A 1 170 ? -6.046 5.061 7.804 1.00 94.94 170 ILE A N 1
ATOM 1304 C CA . ILE A 1 170 ? -5.832 5.554 6.432 1.00 94.94 170 ILE A CA 1
ATOM 1305 C C . ILE A 1 170 ? -7.171 5.822 5.725 1.00 94.94 170 ILE A C 1
ATOM 1307 O O . ILE A 1 170 ? -7.318 6.817 5.005 1.00 94.94 170 ILE A O 1
ATOM 1311 N N . LYS A 1 171 ? -8.155 4.936 5.928 1.00 92.94 171 LYS A N 1
ATOM 1312 C CA . LYS A 1 171 ? -9.485 5.013 5.301 1.00 92.94 171 LYS A CA 1
ATOM 1313 C C . LYS A 1 171 ? -10.349 6.133 5.876 1.00 92.94 171 LYS A C 1
ATOM 1315 O O . LYS A 1 171 ? -11.025 6.822 5.114 1.00 92.94 171 LYS A O 1
ATOM 1320 N N . HIS A 1 172 ? -10.323 6.304 7.194 1.00 92.56 172 HIS A N 1
ATOM 1321 C CA . HIS A 1 172 ? -11.212 7.202 7.931 1.00 92.56 172 HIS A CA 1
ATOM 1322 C C . HIS A 1 172 ? -10.529 8.488 8.402 1.00 92.56 172 HIS A C 1
ATOM 1324 O O . HIS A 1 172 ? -11.136 9.264 9.136 1.00 92.56 172 HIS A O 1
ATOM 1330 N N . PHE A 1 173 ? -9.301 8.755 7.949 1.00 93.50 173 PHE A N 1
ATOM 1331 C CA . PHE A 1 173 ? -8.605 9.992 8.279 1.00 93.50 173 PHE A CA 1
ATOM 1332 C C . PHE A 1 173 ? -9.441 11.227 7.876 1.00 93.50 173 PHE A C 1
ATOM 1334 O O . PHE A 1 173 ? -9.875 11.292 6.710 1.00 93.50 173 PHE A O 1
ATOM 1341 N N . PRO A 1 174 ? -9.616 12.219 8.776 1.00 91.19 174 PRO A N 1
ATOM 1342 C CA . PRO A 1 174 ? -10.425 13.410 8.529 1.00 91.19 174 PRO A CA 1
ATOM 1343 C C . PRO A 1 174 ? -10.078 14.105 7.206 1.00 91.19 174 PRO A C 1
ATOM 1345 O O . PRO A 1 174 ? -8.917 14.317 6.864 1.00 91.19 174 PRO A O 1
ATOM 1348 N N . ARG A 1 175 ? -11.093 14.450 6.405 1.00 87.94 175 ARG A N 1
ATOM 1349 C CA . ARG A 1 175 ? -10.881 15.051 5.070 1.00 87.94 175 ARG A CA 1
ATOM 1350 C C . ARG A 1 175 ? -10.437 16.517 5.130 1.00 87.94 175 ARG A C 1
ATOM 1352 O O . ARG A 1 175 ? -9.918 17.027 4.143 1.00 87.94 175 ARG A O 1
ATOM 1359 N N . ASN A 1 176 ? -10.686 17.177 6.254 1.00 88.56 176 ASN A N 1
ATOM 1360 C CA . ASN A 1 176 ? -10.395 18.583 6.525 1.00 88.56 176 ASN A CA 1
ATOM 1361 C C . ASN A 1 176 ? -8.963 18.829 7.025 1.00 88.56 176 ASN A C 1
ATOM 1363 O O . ASN A 1 176 ? -8.552 19.983 7.094 1.00 88.56 176 ASN A O 1
ATOM 1367 N N . GLU A 1 177 ? -8.215 17.778 7.360 1.00 87.56 177 GLU A N 1
ATOM 1368 C CA . GLU A 1 177 ? -6.862 17.880 7.909 1.00 87.56 177 GLU A CA 1
ATOM 1369 C C . GLU A 1 177 ? -5.812 17.360 6.912 1.00 87.56 177 GLU A C 1
ATOM 1371 O O . GLU A 1 177 ? -6.112 16.483 6.086 1.00 87.56 177 GLU A O 1
ATOM 1376 N N . PRO A 1 178 ? -4.574 17.893 6.944 1.00 89.69 178 PRO A N 1
ATOM 1377 C CA . PRO A 1 178 ? -3.478 17.324 6.176 1.00 89.69 178 PRO A CA 1
ATOM 1378 C C . PRO A 1 178 ? -3.204 15.907 6.675 1.00 89.69 178 PRO A C 1
ATOM 1380 O O . PRO A 1 178 ? -3.089 15.657 7.869 1.00 89.69 178 PRO A O 1
ATOM 1383 N N . TYR A 1 179 ? -3.122 14.965 5.741 1.00 92.38 179 TYR A N 1
ATOM 1384 C CA . TYR A 1 179 ? -2.889 13.572 6.085 1.00 92.38 179 TYR A CA 1
ATOM 1385 C C . TYR A 1 179 ? -1.509 13.374 6.713 1.00 92.38 179 TYR A C 1
ATOM 1387 O O . TYR A 1 179 ? -0.503 13.734 6.100 1.00 92.38 179 TYR A O 1
ATOM 1395 N N . ILE A 1 180 ? -1.479 12.754 7.891 1.00 93.81 180 ILE A N 1
ATOM 1396 C CA . ILE A 1 180 ? -0.251 12.408 8.606 1.00 93.81 180 ILE A CA 1
ATOM 1397 C C . ILE A 1 180 ? 0.096 10.955 8.278 1.00 93.81 180 ILE A C 1
ATOM 1399 O O . ILE A 1 180 ? -0.690 10.042 8.525 1.00 93.81 180 ILE A O 1
ATOM 1403 N N . SER A 1 181 ? 1.272 10.749 7.685 1.00 93.69 181 SER A N 1
ATOM 1404 C CA . SER A 1 181 ? 1.746 9.422 7.285 1.00 93.69 181 SER A CA 1
ATOM 1405 C C . SER A 1 181 ? 1.929 8.502 8.492 1.00 93.69 181 SER A C 1
ATOM 1407 O O . SER A 1 181 ? 2.516 8.915 9.489 1.00 93.69 181 SER A O 1
ATOM 1409 N N . ILE A 1 182 ? 1.484 7.248 8.406 1.00 94.44 182 ILE A N 1
ATOM 1410 C CA . ILE A 1 182 ? 1.807 6.236 9.430 1.00 94.44 182 ILE A CA 1
ATOM 1411 C C . ILE A 1 182 ? 3.188 5.626 9.205 1.00 94.44 182 ILE A C 1
ATOM 1413 O O . ILE A 1 182 ? 3.866 5.223 10.147 1.00 94.44 182 ILE A O 1
ATOM 1417 N N . TYR A 1 183 ? 3.607 5.548 7.948 1.00 94.25 183 TYR A N 1
ATOM 1418 C CA . TYR A 1 183 ? 4.871 4.934 7.565 1.00 94.25 183 TYR A CA 1
ATOM 1419 C C . TYR A 1 183 ? 5.739 5.958 6.833 1.00 94.25 183 TYR A C 1
ATOM 1421 O O . TYR A 1 183 ? 5.992 5.757 5.636 1.00 94.25 183 TYR A O 1
ATOM 1429 N N . PRO A 1 184 ? 6.137 7.055 7.507 1.00 91.19 184 PRO A N 1
ATOM 1430 C CA . PRO A 1 184 ? 7.019 8.030 6.899 1.00 91.19 184 PRO A CA 1
ATOM 1431 C C . PRO A 1 184 ? 8.406 7.406 6.702 1.00 91.19 184 PRO A C 1
ATOM 1433 O O . PRO A 1 184 ? 8.799 6.492 7.430 1.00 91.19 184 PRO A O 1
ATOM 1436 N N . ASP A 1 185 ? 9.126 7.874 5.687 1.00 88.75 185 ASP A N 1
ATOM 1437 C CA . ASP A 1 185 ? 10.500 7.426 5.443 1.00 88.75 185 ASP A CA 1
ATOM 1438 C C . ASP A 1 185 ? 11.472 8.070 6.457 1.00 88.75 185 ASP A C 1
ATOM 1440 O O . ASP A 1 185 ? 12.475 7.467 6.824 1.00 88.75 185 ASP A O 1
ATOM 1444 N N . GLU A 1 186 ? 11.120 9.251 6.976 1.00 88.06 186 GLU A N 1
ATOM 1445 C CA . GLU A 1 186 ? 11.815 9.963 8.053 1.00 88.06 186 GLU A CA 1
ATOM 1446 C C . GLU A 1 186 ? 10.937 10.007 9.318 1.00 88.06 186 GLU A C 1
ATOM 1448 O O . GLU A 1 186 ? 9.712 10.095 9.209 1.00 88.06 186 GLU A O 1
ATOM 1453 N N . PRO A 1 187 ? 11.508 9.944 10.532 1.00 85.50 187 PRO A N 1
ATOM 1454 C CA . PRO A 1 187 ? 10.719 10.015 11.757 1.00 85.50 187 PRO A CA 1
ATOM 1455 C C . PRO A 1 187 ? 9.971 11.354 11.860 1.00 85.50 187 PRO A C 1
ATOM 1457 O O . PRO A 1 187 ? 10.555 12.421 11.685 1.00 85.50 187 PRO A O 1
ATOM 1460 N N . HIS A 1 188 ? 8.672 11.293 12.169 1.00 82.31 188 HIS A N 1
ATOM 1461 C CA . HIS A 1 188 ? 7.846 12.486 12.385 1.00 82.31 188 HIS A CA 1
ATOM 1462 C C . HIS A 1 188 ? 8.285 13.267 13.619 1.00 82.31 188 HIS A C 1
ATOM 1464 O O . HIS A 1 188 ? 8.678 12.673 14.623 1.00 82.31 188 HIS A O 1
ATOM 1470 N N . GLU A 1 189 ? 8.085 14.583 13.583 1.00 87.50 189 GLU A N 1
ATOM 1471 C CA . GLU A 1 189 ? 8.144 15.436 14.770 1.00 87.50 189 GLU A CA 1
ATOM 1472 C C . GLU A 1 189 ? 7.143 14.970 15.845 1.00 87.50 189 GLU A C 1
ATOM 1474 O O . GLU A 1 189 ? 6.041 14.508 15.527 1.00 87.50 189 GLU A O 1
ATOM 1479 N N . ASP A 1 190 ? 7.486 15.161 17.123 1.00 86.62 190 ASP A N 1
ATOM 1480 C CA . ASP A 1 190 ? 6.685 14.703 18.271 1.00 86.62 190 ASP A CA 1
ATOM 1481 C C . ASP A 1 190 ? 5.211 15.155 18.199 1.00 86.62 190 ASP A C 1
ATOM 1483 O O . ASP A 1 190 ? 4.295 14.398 18.522 1.00 86.62 190 ASP A O 1
ATOM 1487 N N . ASN A 1 191 ? 4.949 16.365 17.694 1.00 88.12 191 ASN A N 1
ATOM 1488 C CA . ASN A 1 191 ? 3.591 16.906 17.558 1.00 88.12 191 ASN A CA 1
ATOM 1489 C C . ASN A 1 191 ? 2.723 16.108 16.565 1.00 88.12 191 ASN A C 1
ATOM 1491 O O . ASN A 1 191 ? 1.528 15.890 16.79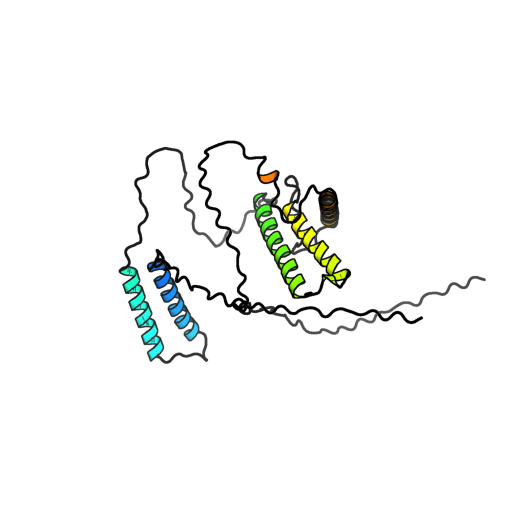6 1.00 88.12 191 ASN A O 1
ATOM 1495 N N . ALA A 1 192 ? 3.312 15.658 15.455 1.00 88.00 192 ALA A N 1
ATOM 1496 C CA . ALA A 1 192 ? 2.608 14.862 14.453 1.00 88.00 192 ALA A CA 1
ATOM 1497 C C . ALA A 1 192 ? 2.302 13.449 14.979 1.00 88.00 192 ALA A C 1
ATOM 1499 O O . ALA A 1 192 ? 1.250 12.886 14.675 1.00 88.00 192 ALA A O 1
ATOM 1500 N N . GLN A 1 193 ? 3.169 12.901 15.833 1.00 88.94 193 GLN A N 1
ATOM 1501 C CA . GLN A 1 193 ? 2.932 11.609 16.483 1.00 88.94 193 GLN A CA 1
ATOM 1502 C C . GLN A 1 193 ? 1.791 11.682 17.509 1.00 88.94 193 GLN A C 1
ATOM 1504 O O . GLN A 1 193 ? 0.936 10.795 17.544 1.00 88.94 193 GLN A O 1
ATOM 1509 N N . ILE A 1 194 ? 1.725 12.760 18.299 1.00 91.75 194 ILE A N 1
ATOM 1510 C CA . ILE A 1 194 ? 0.642 12.976 19.275 1.00 91.75 194 ILE A CA 1
ATOM 1511 C C . ILE A 1 194 ? -0.709 13.080 18.558 1.00 91.75 194 ILE A C 1
ATOM 1513 O O . ILE A 1 194 ? -1.645 12.351 18.883 1.00 91.75 194 ILE A O 1
ATOM 1517 N N . THR A 1 195 ? -0.802 13.926 17.530 1.00 91.62 195 THR A N 1
ATOM 1518 C CA . THR A 1 195 ? -2.040 14.089 16.743 1.00 91.62 195 THR A CA 1
ATOM 1519 C C . THR A 1 195 ? -2.449 12.798 16.032 1.00 91.62 195 THR A C 1
ATOM 1521 O O . THR A 1 195 ? -3.632 12.453 15.991 1.00 91.62 195 THR A O 1
ATOM 1524 N N . GLN A 1 196 ? -1.486 12.024 15.527 1.00 92.12 196 GLN A N 1
ATOM 1525 C CA . GLN A 1 196 ? -1.749 10.697 14.978 1.00 92.12 196 GLN A CA 1
ATOM 1526 C C . GLN A 1 196 ? -2.345 9.744 16.022 1.00 92.12 196 GLN A C 1
ATOM 1528 O O . GLN A 1 196 ? -3.340 9.076 15.723 1.00 92.12 196 GLN A O 1
ATOM 1533 N N . ALA A 1 197 ? -1.779 9.691 17.229 1.00 93.00 197 ALA A N 1
ATOM 1534 C CA . ALA A 1 197 ? -2.287 8.854 18.314 1.00 93.00 197 ALA A CA 1
ATOM 1535 C C . ALA A 1 197 ? -3.713 9.257 18.731 1.00 93.00 197 ALA A C 1
ATOM 1537 O O . ALA A 1 197 ? -4.575 8.390 18.883 1.00 93.00 197 ALA A O 1
ATOM 1538 N N . GLU A 1 198 ? -4.001 10.558 18.815 1.00 95.06 198 GLU A N 1
ATOM 1539 C CA . GLU A 1 198 ? -5.348 11.062 19.108 1.00 95.06 198 GLU A CA 1
ATOM 1540 C C . GLU A 1 198 ? -6.373 10.639 18.048 1.00 95.06 198 GLU A C 1
ATOM 1542 O O . GLU A 1 198 ? -7.490 10.233 18.374 1.00 95.06 198 GLU A O 1
ATOM 1547 N N . ILE A 1 199 ? -6.012 10.719 16.763 1.00 94.12 199 ILE A N 1
ATOM 1548 C CA . ILE A 1 199 ? -6.901 10.306 15.670 1.00 94.12 199 ILE A CA 1
ATOM 1549 C C . ILE A 1 199 ? -7.112 8.787 15.694 1.00 94.12 199 ILE A C 1
ATOM 1551 O O . ILE A 1 199 ? -8.243 8.334 15.514 1.00 94.12 199 ILE A O 1
ATOM 1555 N N . ARG A 1 200 ? -6.066 7.995 15.965 1.00 94.56 200 ARG A N 1
ATOM 1556 C CA . ARG A 1 200 ? -6.201 6.539 16.146 1.00 94.56 200 ARG A CA 1
ATOM 1557 C C . ARG A 1 200 ? -7.167 6.200 17.278 1.00 94.56 200 ARG A C 1
ATOM 1559 O O . ARG A 1 200 ? -8.037 5.357 17.084 1.00 94.56 200 ARG A O 1
ATOM 1566 N N . GLN A 1 201 ? -7.068 6.895 18.409 1.00 95.44 201 GLN A N 1
ATOM 1567 C CA . GLN A 1 201 ? -7.975 6.693 19.537 1.00 95.44 201 GLN A CA 1
ATOM 1568 C C . GLN A 1 201 ? -9.422 7.059 19.180 1.00 95.44 201 GLN A C 1
ATOM 1570 O O . GLN A 1 201 ? -10.325 6.267 19.424 1.00 95.44 201 GLN A O 1
ATOM 1575 N N . LYS A 1 202 ? -9.652 8.195 18.507 1.00 94.94 202 LYS A N 1
ATOM 1576 C CA . LYS A 1 202 ? -10.997 8.573 18.024 1.00 94.94 202 LYS A CA 1
ATOM 1577 C C . LYS A 1 202 ? -11.603 7.509 17.106 1.00 94.94 202 LYS A C 1
ATOM 1579 O O . LYS A 1 202 ? -12.807 7.272 17.156 1.00 94.94 202 LYS A O 1
ATOM 1584 N N . ILE A 1 203 ? -10.782 6.885 16.262 1.00 93.12 203 ILE A N 1
ATOM 1585 C CA . ILE A 1 203 ? -11.218 5.810 15.365 1.00 93.12 203 ILE A CA 1
ATOM 1586 C C . ILE A 1 203 ? -11.525 4.536 16.156 1.00 93.12 203 ILE A C 1
ATOM 1588 O O . ILE A 1 203 ? -12.559 3.926 15.900 1.00 93.12 203 ILE A O 1
ATOM 1592 N N . ALA A 1 204 ? -10.700 4.171 17.138 1.00 93.69 204 ALA A N 1
ATOM 1593 C CA . ALA A 1 204 ? -10.978 3.052 18.040 1.00 93.69 204 ALA A CA 1
ATOM 1594 C C . ALA A 1 204 ? -12.307 3.248 18.796 1.00 93.69 204 ALA A C 1
ATOM 1596 O O . ALA A 1 204 ? -13.167 2.367 18.770 1.00 93.69 204 ALA A O 1
ATOM 1597 N N . ASP A 1 205 ? -12.540 4.440 19.348 1.00 94.50 205 ASP A N 1
ATOM 1598 C CA . ASP A 1 205 ? -13.799 4.785 20.017 1.00 94.50 205 ASP A CA 1
ATOM 1599 C C . ASP A 1 205 ? -14.998 4.734 19.048 1.00 94.50 205 ASP A C 1
ATOM 1601 O O . ASP A 1 205 ? -16.104 4.344 19.425 1.00 94.50 205 ASP A O 1
ATOM 1605 N N . ALA A 1 206 ? -14.815 5.147 17.788 1.00 91.38 206 ALA A N 1
ATOM 1606 C CA . ALA A 1 206 ? -15.860 5.108 16.760 1.00 91.38 206 ALA A CA 1
ATOM 1607 C C . ALA A 1 206 ? -16.184 3.676 16.296 1.00 91.38 206 ALA A C 1
ATOM 1609 O O . ALA A 1 206 ? -17.330 3.386 15.938 1.00 91.38 206 ALA A O 1
ATOM 1610 N N . ILE A 1 207 ? -15.198 2.776 16.325 1.00 91.12 207 ILE A N 1
ATOM 1611 C CA . ILE A 1 207 ? -15.390 1.338 16.104 1.00 91.12 207 ILE A CA 1
ATOM 1612 C C . ILE A 1 207 ? -16.212 0.743 17.249 1.00 91.12 207 ILE A C 1
ATOM 1614 O O . ILE A 1 207 ? -17.205 0.065 16.987 1.00 91.12 207 ILE A O 1
ATOM 1618 N N . GLU A 1 208 ? -15.860 1.043 18.504 1.00 90.00 208 GLU A N 1
ATOM 1619 C CA . GLU A 1 208 ? -16.591 0.554 19.683 1.00 90.00 208 GLU A CA 1
ATOM 1620 C C . GLU A 1 208 ? -18.049 1.042 19.691 1.00 90.00 208 GLU A C 1
ATOM 1622 O O . GLU A 1 208 ? -18.975 0.282 19.979 1.00 90.00 208 GLU A O 1
ATOM 1627 N N . LYS A 1 209 ? -18.279 2.294 19.275 1.00 92.31 209 LYS A N 1
ATOM 1628 C CA . LYS A 1 209 ? -19.626 2.866 19.098 1.00 92.31 209 LYS A CA 1
ATOM 1629 C C . LYS A 1 209 ? -20.399 2.271 17.913 1.00 92.31 209 LYS A C 1
ATOM 1631 O O . LYS A 1 209 ? -21.594 2.536 17.781 1.00 92.31 209 LYS A O 1
ATOM 1636 N N . GLY A 1 210 ? -19.749 1.496 17.044 1.00 87.12 210 GLY A N 1
ATOM 1637 C CA . GLY A 1 210 ? -20.350 0.907 15.845 1.00 87.12 210 GLY A CA 1
ATOM 1638 C C . GLY A 1 210 ? -20.606 1.899 14.702 1.00 87.12 210 GLY A C 1
ATOM 1639 O O . GLY A 1 210 ? -21.356 1.574 13.776 1.00 87.12 210 GLY A O 1
ATOM 1640 N N . GLU A 1 211 ? -20.002 3.092 14.749 1.00 87.50 211 GLU A N 1
ATOM 1641 C CA . GLU A 1 211 ? -20.091 4.114 13.694 1.00 87.50 211 GLU A CA 1
ATOM 1642 C C . GLU A 1 211 ? -19.257 3.712 12.467 1.00 87.50 211 GLU A C 1
ATOM 1644 O O . GLU A 1 211 ? -19.683 3.879 11.321 1.00 87.50 211 GLU A O 1
ATOM 1649 N N . ILE A 1 212 ? -18.098 3.092 12.706 1.00 83.12 212 ILE A N 1
ATOM 1650 C CA . ILE A 1 212 ? -17.235 2.518 11.672 1.00 83.12 212 ILE A CA 1
ATOM 1651 C C . ILE A 1 212 ? -17.421 0.998 11.670 1.00 83.12 212 ILE A C 1
ATOM 1653 O O . ILE A 1 212 ? -17.133 0.320 12.652 1.00 83.12 212 ILE A O 1
ATOM 1657 N N . ARG A 1 213 ? -17.896 0.434 10.553 1.00 76.31 213 ARG A N 1
ATOM 1658 C CA . ARG A 1 213 ? -18.059 -1.021 10.393 1.00 76.31 213 ARG A CA 1
ATOM 1659 C C . ARG A 1 213 ? -16.828 -1.637 9.731 1.00 76.31 213 ARG A C 1
ATOM 1661 O O . ARG A 1 213 ? -16.500 -1.279 8.599 1.00 76.31 213 ARG A O 1
ATOM 1668 N N . HIS A 1 214 ? -16.211 -2.627 10.378 1.00 68.25 214 HIS A N 1
ATOM 1669 C CA . HIS A 1 214 ? -15.179 -3.460 9.753 1.00 68.25 214 HIS A CA 1
ATOM 1670 C C . HIS A 1 214 ? -15.731 -4.115 8.474 1.00 68.25 214 HIS A C 1
ATOM 1672 O O . HIS A 1 214 ? -16.802 -4.719 8.475 1.00 68.25 214 HIS A O 1
ATOM 1678 N N . GLY A 1 215 ? -15.018 -3.965 7.357 1.00 60.25 215 GLY A N 1
ATOM 1679 C CA . GLY A 1 215 ? -15.309 -4.690 6.114 1.00 60.25 215 GLY A CA 1
ATOM 1680 C C . GLY A 1 215 ? -16.417 -4.125 5.216 1.00 60.25 215 GLY A C 1
ATOM 1681 O O . GLY A 1 215 ? -16.602 -4.648 4.120 1.00 60.25 215 GLY A O 1
ATOM 1682 N N . LYS A 1 216 ? -17.118 -3.045 5.590 1.00 56.56 216 LYS A N 1
ATOM 1683 C CA . LYS A 1 216 ? -18.076 -2.379 4.685 1.00 56.56 216 LYS A CA 1
ATOM 1684 C C . LYS A 1 216 ? -17.476 -1.085 4.145 1.00 56.56 216 LYS A C 1
ATOM 1686 O O . LYS A 1 216 ? -16.898 -0.306 4.899 1.00 56.56 216 LYS A O 1
ATOM 1691 N N . LYS A 1 217 ? -17.594 -0.858 2.830 1.00 54.66 217 LYS A N 1
ATOM 1692 C CA . LYS A 1 217 ? -17.277 0.449 2.231 1.00 54.66 217 LYS A CA 1
ATOM 1693 C C . LYS A 1 217 ? -18.057 1.525 3.008 1.00 54.66 217 LYS A C 1
ATOM 1695 O O . LYS A 1 217 ? -19.221 1.274 3.333 1.00 54.66 217 LYS A O 1
ATOM 1700 N N . PRO A 1 218 ? -17.440 2.666 3.365 1.00 50.78 218 PRO A N 1
ATOM 1701 C CA . PRO A 1 218 ? -18.123 3.708 4.121 1.00 50.78 218 PRO A CA 1
ATOM 1702 C C . PRO A 1 218 ? -19.389 4.135 3.370 1.00 50.78 218 PRO A C 1
ATOM 1704 O O . PRO A 1 218 ? -19.315 4.626 2.247 1.00 50.78 218 PRO A O 1
ATOM 1707 N N . LEU A 1 219 ? -20.555 3.945 3.996 1.00 46.16 219 LEU A N 1
ATOM 1708 C CA . LEU A 1 219 ? -21.860 4.303 3.420 1.00 46.16 219 LEU A CA 1
ATOM 1709 C C . LEU A 1 219 ? -21.983 5.819 3.152 1.00 46.16 219 LEU A C 1
ATOM 1711 O O . LEU A 1 219 ? -22.852 6.256 2.405 1.00 46.16 219 LEU A O 1
ATOM 1715 N N . SER A 1 220 ? -21.092 6.631 3.732 1.00 46.50 220 SER A N 1
ATOM 1716 C CA . SER A 1 220 ? -21.049 8.085 3.554 1.00 46.50 220 SER A CA 1
ATOM 1717 C C . SER A 1 220 ? -20.508 8.541 2.195 1.00 46.50 220 SER A C 1
ATOM 1719 O O . SER A 1 220 ? -20.504 9.739 1.920 1.00 46.50 220 SER A O 1
ATOM 1721 N N . GLU A 1 221 ? -20.103 7.624 1.311 1.00 48.28 221 GLU A N 1
ATOM 1722 C CA . GLU A 1 221 ? -19.805 7.953 -0.090 1.00 48.28 221 GLU A CA 1
ATOM 1723 C C . GLU A 1 221 ? -21.058 8.029 -0.984 1.00 48.28 221 GLU A C 1
ATOM 1725 O O . GLU A 1 221 ? -20.955 8.486 -2.116 1.00 48.28 221 GLU A O 1
ATOM 1730 N N . GLN A 1 222 ? -22.248 7.685 -0.468 1.00 45.25 222 GLN A N 1
ATOM 1731 C CA . GLN A 1 222 ? -23.529 7.832 -1.182 1.00 45.25 222 GLN A CA 1
ATOM 1732 C C . GLN A 1 222 ? -24.344 9.081 -0.803 1.00 45.25 222 GLN A C 1
ATOM 1734 O O . GLN A 1 222 ? -25.322 9.386 -1.472 1.00 45.25 222 GLN A O 1
ATOM 1739 N N . GLN A 1 223 ? -23.958 9.847 0.225 1.00 42.12 223 GLN A N 1
ATOM 1740 C CA . GLN A 1 223 ? -24.740 11.009 0.692 1.00 42.12 223 GLN A CA 1
ATOM 1741 C C . GLN A 1 223 ? -24.256 12.375 0.168 1.00 42.12 223 GLN A C 1
ATOM 1743 O O . GLN A 1 223 ? -24.661 13.409 0.690 1.00 42.12 223 GLN A O 1
ATOM 1748 N N . GLY A 1 224 ? -23.405 12.408 -0.864 1.00 42.62 224 GLY A N 1
ATOM 1749 C CA . GLY A 1 224 ? -22.883 13.661 -1.437 1.00 42.62 224 GLY A CA 1
ATOM 1750 C C . GLY A 1 224 ? -23.051 13.836 -2.949 1.00 42.62 224 GLY A C 1
ATOM 1751 O O . GLY A 1 224 ? -22.519 14.802 -3.487 1.00 42.62 224 GLY A O 1
ATOM 1752 N N . GLN A 1 225 ? -23.736 12.915 -3.633 1.00 41.69 225 GLN A N 1
ATOM 1753 C CA . GLN A 1 225 ? -24.028 12.992 -5.071 1.00 41.69 225 GLN A CA 1
ATOM 1754 C C . GLN A 1 225 ? -25.479 12.547 -5.346 1.00 41.69 225 GLN A C 1
ATOM 1756 O O . GLN A 1 225 ? -25.721 11.482 -5.896 1.00 41.69 225 GLN A O 1
ATOM 1761 N N . GLN A 1 226 ? -26.446 13.352 -4.901 1.00 40.44 226 GLN A N 1
ATOM 1762 C CA . GLN A 1 226 ? -27.628 13.697 -5.710 1.00 40.44 226 GLN A CA 1
ATOM 1763 C C . GLN A 1 226 ? -27.187 14.981 -6.434 1.00 40.44 226 GLN A C 1
ATOM 1765 O O . GLN A 1 226 ? -26.644 15.858 -5.766 1.00 40.44 226 GLN A O 1
ATOM 1770 N N . GLU A 1 227 ? -27.161 15.134 -7.753 1.00 43.69 227 GLU A N 1
ATOM 1771 C CA . GLU A 1 227 ? -28.139 14.941 -8.836 1.00 43.69 227 GLU A CA 1
ATOM 1772 C C . GLU A 1 227 ? -27.303 14.487 -10.071 1.00 43.69 227 GLU A C 1
ATOM 1774 O O . GLU A 1 227 ? -26.157 14.912 -10.211 1.00 43.69 227 GLU A O 1
ATOM 1779 N N . ASP A 1 228 ? -27.660 13.514 -10.907 1.00 37.09 228 ASP A N 1
ATOM 1780 C CA . ASP A 1 228 ? -28.872 13.390 -11.707 1.00 37.09 228 ASP A CA 1
ATOM 1781 C C . ASP A 1 228 ? -29.246 11.909 -11.897 1.00 37.09 228 ASP A C 1
ATOM 1783 O O . ASP A 1 228 ? -28.399 11.052 -12.167 1.00 37.09 228 ASP A O 1
ATOM 1787 N N . GLU A 1 229 ? -30.538 11.647 -11.741 1.00 47.19 229 GLU A N 1
ATOM 1788 C CA . GLU A 1 229 ? -31.230 10.411 -12.082 1.00 47.19 229 GLU A CA 1
ATOM 1789 C C . GLU A 1 229 ? -31.204 10.209 -13.602 1.00 47.19 229 GLU A C 1
ATOM 1791 O O . GLU A 1 229 ? -31.774 11.006 -14.337 1.00 47.19 229 GLU A O 1
ATOM 1796 N N . ASP A 1 230 ? -30.586 9.124 -14.059 1.00 38.41 230 ASP A N 1
ATOM 1797 C CA . ASP A 1 230 ? -31.063 8.380 -15.222 1.00 38.41 230 ASP A CA 1
ATOM 1798 C C . ASP A 1 230 ? -30.925 6.896 -14.859 1.00 38.41 230 ASP A C 1
ATOM 1800 O O . ASP A 1 230 ? -29.846 6.297 -14.906 1.00 38.41 230 ASP A O 1
ATOM 1804 N N . GLU A 1 231 ? -32.043 6.363 -14.366 1.00 51.09 231 GLU A N 1
ATOM 1805 C CA . GLU A 1 231 ? -32.320 4.943 -14.192 1.00 51.09 231 GLU A CA 1
ATOM 1806 C C . GLU A 1 231 ? -32.165 4.231 -15.540 1.00 51.09 231 GLU A C 1
ATOM 1808 O O . GLU A 1 231 ? -32.977 4.423 -16.438 1.00 51.09 231 GLU A O 1
ATOM 1813 N N . ASP A 1 232 ? -31.161 3.367 -15.654 1.00 41.56 232 ASP A N 1
ATOM 1814 C CA . ASP A 1 232 ? -31.239 2.188 -16.514 1.00 41.56 232 ASP A CA 1
ATOM 1815 C C . ASP A 1 232 ? -30.804 0.991 -15.657 1.00 41.56 232 ASP A C 1
ATOM 1817 O O . ASP A 1 232 ? -29.622 0.670 -15.500 1.00 41.56 232 ASP A O 1
ATOM 1821 N N . GLU A 1 233 ? -31.812 0.403 -15.011 1.00 50.41 233 GLU A N 1
ATOM 1822 C CA . GLU A 1 233 ? -31.769 -0.905 -14.371 1.00 50.41 233 GLU A CA 1
ATOM 1823 C C . GLU A 1 233 ? -31.508 -1.978 -15.435 1.00 50.41 233 GLU A C 1
ATOM 1825 O O . GLU A 1 233 ? -32.411 -2.343 -16.177 1.00 50.41 233 GLU A O 1
ATOM 1830 N N . ASP A 1 234 ? -30.294 -2.523 -15.466 1.00 42.97 234 ASP A N 1
ATOM 1831 C CA . ASP A 1 234 ? -30.056 -3.888 -15.940 1.00 42.97 234 ASP A CA 1
ATOM 1832 C C . ASP A 1 234 ? -29.156 -4.597 -14.914 1.00 42.97 234 ASP A C 1
ATOM 1834 O O . ASP A 1 234 ? -27.923 -4.555 -14.935 1.00 42.97 234 ASP A O 1
ATOM 1838 N N . ASP A 1 235 ? -29.859 -5.180 -13.946 1.00 60.19 235 ASP A N 1
ATOM 1839 C CA . ASP A 1 235 ? -29.435 -6.192 -12.987 1.00 60.19 235 ASP A CA 1
ATOM 1840 C C . ASP A 1 235 ? -28.968 -7.463 -13.718 1.00 60.19 235 ASP A C 1
ATOM 1842 O O . ASP A 1 235 ? -29.779 -8.267 -14.166 1.00 60.19 235 ASP A O 1
ATOM 1846 N N . ASP A 1 236 ? -27.651 -7.646 -13.816 1.00 42.84 236 ASP A N 1
ATOM 1847 C CA . ASP A 1 236 ? -27.013 -8.935 -14.094 1.00 42.84 236 ASP A CA 1
ATOM 1848 C C . ASP A 1 236 ? -25.929 -9.167 -13.028 1.00 42.84 236 ASP A C 1
ATOM 1850 O O . ASP A 1 236 ? -24.732 -8.934 -13.231 1.00 42.84 236 ASP A O 1
ATOM 1854 N N . GLY A 1 237 ? -26.377 -9.580 -11.841 1.00 55.09 237 GLY A N 1
ATOM 1855 C CA . GLY A 1 237 ? -25.528 -10.044 -10.748 1.00 55.09 237 GLY A CA 1
ATOM 1856 C C . GLY A 1 237 ? -24.678 -11.257 -11.138 1.00 55.09 237 GLY A C 1
ATOM 1857 O O . GLY A 1 237 ? -25.137 -12.397 -11.086 1.00 55.09 237 GLY A O 1
ATOM 1858 N N . ASP A 1 238 ? -23.416 -11.003 -11.481 1.00 45.38 238 ASP A N 1
ATOM 1859 C CA . ASP A 1 238 ? -22.350 -12.004 -11.591 1.00 45.38 238 ASP A CA 1
ATOM 1860 C C . ASP A 1 238 ? -21.525 -11.972 -10.290 1.00 45.38 238 ASP A C 1
ATOM 1862 O O . ASP A 1 238 ? -20.516 -11.272 -10.169 1.00 45.38 238 ASP A O 1
ATOM 1866 N N . GLU A 1 239 ? -22.017 -12.672 -9.262 1.00 51.31 239 GLU A N 1
ATOM 1867 C CA . GLU A 1 239 ? -21.229 -13.025 -8.076 1.00 51.31 239 GLU A CA 1
ATOM 1868 C C . GLU A 1 239 ? -20.168 -14.059 -8.492 1.00 51.31 239 GLU A C 1
ATOM 1870 O O . GLU A 1 239 ? -20.365 -15.270 -8.388 1.00 51.31 239 GLU A O 1
ATOM 1875 N N . GLU A 1 240 ? -19.030 -13.575 -9.001 1.00 48.06 240 GLU A N 1
ATOM 1876 C CA . GLU A 1 240 ? -17.828 -14.391 -9.181 1.00 48.06 240 GLU A CA 1
ATOM 1877 C C . GLU A 1 240 ? -17.272 -14.776 -7.795 1.00 48.06 240 GLU A C 1
ATOM 1879 O O . GLU A 1 240 ? -16.545 -14.016 -7.153 1.00 48.06 240 GLU A O 1
ATOM 1884 N N . GLU A 1 241 ? -17.616 -15.980 -7.326 1.00 49.31 241 GLU A N 1
ATOM 1885 C CA . GLU A 1 241 ? -16.839 -16.692 -6.308 1.00 49.31 241 GLU A CA 1
ATOM 1886 C C . GLU A 1 241 ? -15.429 -16.943 -6.869 1.00 49.31 241 GLU A C 1
ATOM 1888 O O . GLU A 1 241 ? -15.195 -17.844 -7.676 1.00 49.31 241 GLU A O 1
ATOM 1893 N N . GLU A 1 242 ? -14.486 -16.090 -6.468 1.00 51.84 242 GLU A N 1
ATOM 1894 C CA . GLU A 1 242 ? -13.064 -16.193 -6.791 1.00 51.84 242 GLU A CA 1
ATOM 1895 C C . GLU A 1 242 ? -12.477 -17.421 -6.060 1.00 51.84 242 GLU A C 1
ATOM 1897 O O . GLU A 1 242 ? -11.952 -17.330 -4.948 1.00 51.84 242 GLU A O 1
ATOM 1902 N N . GLU A 1 243 ? -12.619 -18.607 -6.669 1.00 47.25 243 GLU A N 1
ATOM 1903 C CA . GLU A 1 243 ? -11.925 -19.830 -6.255 1.00 47.25 243 GLU A CA 1
ATOM 1904 C C . GLU A 1 243 ? -10.410 -19.594 -6.343 1.00 47.25 243 GLU A C 1
ATOM 1906 O O . GLU A 1 243 ? -9.796 -19.577 -7.413 1.00 47.25 243 GLU A O 1
ATOM 1911 N N . HIS A 1 244 ? -9.811 -19.383 -5.174 1.00 44.41 244 HIS A N 1
ATOM 1912 C CA . HIS A 1 244 ? -8.377 -19.270 -4.971 1.00 44.41 244 HIS A CA 1
ATOM 1913 C C . HIS A 1 244 ? -7.707 -20.605 -5.342 1.00 44.41 244 HIS A C 1
ATOM 1915 O O . HIS A 1 244 ? -7.706 -21.549 -4.557 1.00 44.41 244 HIS A O 1
ATOM 1921 N N . ASP A 1 245 ? -7.150 -20.684 -6.549 1.00 44.28 245 ASP A N 1
ATOM 1922 C CA . ASP A 1 245 ? -6.386 -21.830 -7.050 1.00 44.28 245 ASP A CA 1
ATOM 1923 C C . ASP A 1 245 ? -5.040 -21.943 -6.293 1.00 44.28 245 ASP A C 1
ATOM 1925 O O . ASP A 1 245 ? -4.188 -21.053 -6.431 1.00 44.28 245 ASP A O 1
ATOM 1929 N N . PRO A 1 246 ? -4.815 -22.979 -5.456 1.00 54.75 246 PRO A N 1
ATOM 1930 C CA . PRO A 1 246 ? -3.588 -23.115 -4.672 1.00 54.75 246 PRO A CA 1
ATOM 1931 C C . PRO A 1 246 ? -2.384 -23.597 -5.502 1.00 54.75 246 PRO A C 1
ATOM 1933 O O . PRO A 1 246 ? -1.286 -23.713 -4.955 1.00 54.75 246 PRO A O 1
ATOM 1936 N N . GLU A 1 247 ? -2.543 -23.872 -6.803 1.00 48.12 247 GLU A N 1
ATOM 1937 C CA . GLU A 1 247 ? -1.486 -24.476 -7.629 1.00 48.12 247 GLU A CA 1
ATOM 1938 C C . GLU A 1 247 ? -0.654 -23.491 -8.462 1.00 48.12 247 GLU A C 1
ATOM 1940 O O . GLU A 1 247 ? 0.255 -23.913 -9.180 1.00 48.12 247 GLU A O 1
ATOM 1945 N N . ASN A 1 248 ? -0.874 -22.180 -8.335 1.00 47.25 248 ASN A N 1
ATOM 1946 C CA . ASN A 1 248 ? 0.102 -21.202 -8.815 1.00 47.25 248 ASN A CA 1
ATOM 1947 C C . ASN A 1 248 ? 1.074 -20.858 -7.679 1.00 47.25 248 ASN A C 1
ATOM 1949 O O . ASN A 1 248 ? 0.770 -19.963 -6.882 1.00 47.25 248 ASN A O 1
ATOM 1953 N N . PRO A 1 249 ? 2.262 -21.499 -7.591 1.00 58.47 249 PRO A N 1
ATOM 1954 C CA . PRO A 1 249 ? 3.319 -20.962 -6.760 1.00 58.47 249 PRO A CA 1
ATOM 1955 C C . PRO A 1 249 ? 3.595 -19.561 -7.287 1.00 58.47 249 PRO A C 1
ATOM 1957 O O . PRO A 1 249 ? 4.029 -19.379 -8.427 1.00 58.47 249 PRO A O 1
ATOM 1960 N N . ILE A 1 250 ? 3.278 -18.571 -6.456 1.00 44.31 250 ILE A N 1
ATOM 1961 C CA . ILE A 1 250 ? 3.732 -17.197 -6.598 1.00 44.31 250 ILE A CA 1
ATOM 1962 C C . ILE A 1 250 ? 5.221 -17.319 -6.884 1.00 44.31 250 ILE A C 1
ATOM 1964 O O . ILE A 1 250 ? 5.997 -17.717 -6.017 1.00 44.31 250 ILE A O 1
ATOM 1968 N N . SER A 1 251 ? 5.580 -17.090 -8.148 1.00 41.97 251 SER A N 1
ATOM 1969 C CA . SER A 1 251 ? 6.956 -17.090 -8.604 1.00 41.97 251 SER A CA 1
ATOM 1970 C C . SER A 1 251 ? 7.737 -16.262 -7.608 1.00 41.97 251 SER A C 1
ATOM 1972 O O . SER A 1 251 ? 7.336 -15.114 -7.398 1.00 41.97 251 SER A O 1
ATOM 1974 N N . ASN A 1 252 ? 8.777 -16.857 -7.015 1.00 45.81 252 ASN A N 1
ATOM 1975 C CA . ASN A 1 252 ? 9.838 -16.180 -6.282 1.00 45.81 252 ASN A CA 1
ATOM 1976 C C . ASN A 1 252 ? 9.996 -14.767 -6.835 1.00 45.81 252 ASN A C 1
ATOM 1978 O O . ASN A 1 252 ? 10.621 -14.555 -7.877 1.00 45.81 252 ASN A O 1
ATOM 1982 N N . TRP A 1 253 ? 9.357 -13.813 -6.166 1.00 46.47 253 TRP A N 1
ATOM 1983 C CA . TRP A 1 253 ? 9.773 -12.440 -6.245 1.00 46.47 253 TRP A CA 1
ATOM 1984 C C . TRP A 1 253 ? 11.068 -12.462 -5.478 1.00 46.47 253 TRP A C 1
ATOM 1986 O O . TRP A 1 253 ? 11.070 -12.598 -4.260 1.00 46.47 253 TRP A O 1
ATOM 1996 N N . SER A 1 254 ? 12.126 -12.531 -6.279 1.00 44.09 254 SER A N 1
ATOM 1997 C CA . SER A 1 254 ? 13.498 -12.254 -5.936 1.00 44.09 254 SER A CA 1
ATOM 1998 C C . SER A 1 254 ? 13.516 -11.160 -4.885 1.00 44.09 254 SER A C 1
ATOM 2000 O O . SER A 1 254 ? 13.253 -9.991 -5.164 1.00 44.09 254 SER A O 1
ATOM 2002 N N . ASP A 1 255 ? 13.717 -11.643 -3.673 1.00 48.81 255 ASP A N 1
ATOM 2003 C CA . ASP A 1 255 ? 14.236 -10.962 -2.512 1.00 48.81 255 ASP A CA 1
ATOM 2004 C C . ASP A 1 255 ? 15.646 -10.502 -2.895 1.00 48.81 255 ASP A C 1
ATOM 2006 O O . ASP A 1 255 ? 16.636 -11.180 -2.647 1.00 48.81 255 ASP A O 1
ATOM 2010 N N . ASP A 1 256 ? 15.691 -9.427 -3.680 1.00 44.66 256 ASP A N 1
ATOM 2011 C CA . ASP A 1 256 ? 16.890 -8.665 -4.031 1.00 44.66 256 ASP A CA 1
ATOM 2012 C C . ASP A 1 256 ? 17.090 -7.630 -2.909 1.00 44.66 256 ASP A C 1
ATOM 2014 O O . ASP A 1 256 ? 17.116 -6.420 -3.134 1.00 44.66 256 ASP A O 1
ATOM 2018 N N . GLU A 1 257 ? 17.098 -8.116 -1.660 1.00 48.78 257 GLU A N 1
ATOM 2019 C CA . GLU A 1 257 ? 17.751 -7.406 -0.569 1.00 48.78 257 GLU A CA 1
ATOM 2020 C C . GLU A 1 257 ? 19.251 -7.582 -0.795 1.00 48.78 257 GLU A C 1
ATOM 2022 O O . GLU A 1 257 ? 19.871 -8.552 -0.359 1.00 48.78 257 GLU A O 1
ATOM 2027 N N . ASP A 1 258 ? 19.812 -6.625 -1.532 1.00 47.72 258 ASP A N 1
ATOM 2028 C CA . ASP A 1 258 ? 21.201 -6.215 -1.383 1.00 47.72 258 ASP A CA 1
ATOM 2029 C C . ASP A 1 258 ? 21.402 -5.826 0.093 1.00 47.72 258 ASP A C 1
ATOM 2031 O O . ASP A 1 258 ? 21.217 -4.680 0.506 1.00 47.72 258 ASP A O 1
ATOM 2035 N N . VAL A 1 259 ? 21.702 -6.832 0.916 1.00 46.16 259 VAL A N 1
ATOM 2036 C CA . VAL A 1 259 ? 22.319 -6.662 2.226 1.00 46.16 259 VAL A CA 1
ATOM 2037 C C . VAL A 1 259 ? 23.736 -6.184 1.942 1.00 46.16 259 VAL A C 1
ATOM 2039 O O . VAL A 1 259 ? 24.629 -6.982 1.659 1.00 46.16 259 VAL A O 1
ATOM 2042 N N . ASP A 1 260 ? 23.921 -4.867 1.977 1.00 52.06 260 ASP A N 1
ATOM 2043 C CA . ASP A 1 260 ? 25.230 -4.269 2.203 1.00 52.06 260 ASP A CA 1
ATOM 2044 C C . ASP A 1 260 ? 25.721 -4.771 3.575 1.00 52.06 260 ASP A C 1
ATOM 2046 O O . ASP A 1 260 ? 25.345 -4.254 4.630 1.00 52.06 260 ASP A O 1
ATOM 2050 N N . GLU A 1 261 ? 26.523 -5.840 3.555 1.00 50.44 261 GLU A N 1
ATOM 2051 C CA . GLU A 1 261 ? 27.445 -6.205 4.631 1.00 50.44 261 GLU A CA 1
ATOM 2052 C C . GLU A 1 261 ? 28.460 -5.059 4.782 1.00 50.44 261 GLU A C 1
ATOM 2054 O O . GLU A 1 261 ? 29.576 -5.120 4.265 1.00 50.44 261 GLU A O 1
ATOM 2059 N N . GLU A 1 262 ? 28.072 -3.983 5.470 1.00 58.06 262 GLU A N 1
ATOM 2060 C CA . GLU A 1 262 ? 29.056 -3.068 6.036 1.00 58.06 262 GLU A CA 1
ATOM 2061 C C . GLU A 1 262 ? 29.714 -3.755 7.235 1.00 58.06 262 GLU A C 1
ATOM 2063 O O . GLU A 1 262 ? 29.088 -4.067 8.249 1.00 58.06 262 GLU A O 1
ATOM 2068 N N . GLU A 1 263 ? 30.994 -4.039 7.015 1.00 52.53 263 GLU A N 1
ATOM 2069 C CA . GLU A 1 263 ? 31.978 -4.631 7.904 1.00 52.53 263 GLU A CA 1
ATOM 2070 C C . GLU A 1 263 ? 31.839 -4.206 9.372 1.00 52.53 263 GLU A C 1
ATOM 2072 O O . GLU A 1 263 ? 31.824 -3.023 9.721 1.00 52.53 263 GLU A O 1
ATOM 2077 N N . ASP A 1 264 ? 31.867 -5.230 10.230 1.00 49.94 264 ASP A N 1
ATOM 2078 C CA . ASP A 1 264 ? 32.333 -5.184 11.613 1.00 49.94 264 ASP A CA 1
ATOM 2079 C C . ASP A 1 264 ? 33.554 -4.260 11.743 1.00 49.94 264 ASP A C 1
ATOM 2081 O O . ASP A 1 264 ? 34.685 -4.624 11.408 1.00 49.94 264 ASP A O 1
ATOM 2085 N N . ASN A 1 265 ? 33.333 -3.068 12.291 1.00 55.06 265 ASN A N 1
ATOM 2086 C CA . ASN A 1 265 ? 34.394 -2.271 12.879 1.00 55.06 265 ASN A CA 1
ATOM 2087 C C . ASN A 1 265 ? 34.194 -2.295 14.397 1.00 55.06 265 ASN A C 1
ATOM 2089 O O . ASN A 1 265 ? 33.519 -1.445 14.983 1.00 55.06 265 ASN A O 1
ATOM 2093 N N . GLU A 1 266 ? 34.752 -3.331 15.026 1.00 52.41 266 GLU A N 1
ATOM 2094 C CA . GLU A 1 266 ? 34.942 -3.415 16.471 1.00 52.41 266 GLU A CA 1
ATOM 2095 C C . GLU A 1 266 ? 35.861 -2.266 16.930 1.00 52.41 266 GLU A C 1
ATOM 2097 O O . GLU A 1 266 ? 37.077 -2.429 17.034 1.00 52.41 266 GLU A O 1
ATOM 2102 N N . GLU A 1 267 ? 35.299 -1.088 17.225 1.00 53.62 267 GLU A N 1
ATOM 2103 C CA . GLU A 1 267 ? 36.009 -0.052 17.979 1.00 53.62 267 GLU A CA 1
ATOM 2104 C C . GLU A 1 267 ? 35.572 -0.053 19.451 1.00 53.62 267 GLU A C 1
ATOM 2106 O O . GLU A 1 267 ? 34.535 0.460 19.872 1.00 53.62 267 GLU A O 1
ATOM 2111 N N . ASP A 1 268 ? 36.433 -0.697 20.228 1.00 54.34 268 ASP A N 1
ATOM 2112 C CA . ASP A 1 268 ? 36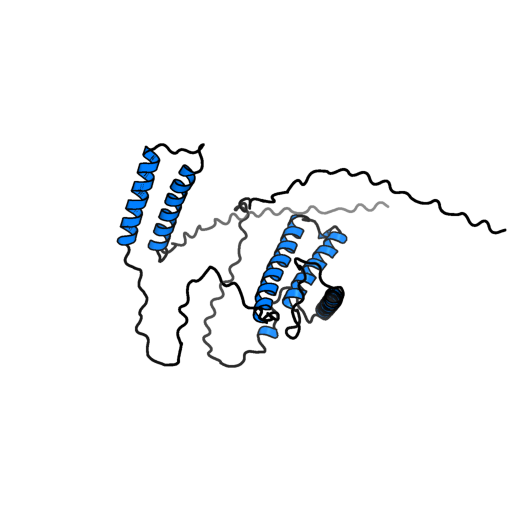.530 -0.746 21.677 1.00 54.34 268 ASP A CA 1
ATOM 2113 C C . ASP A 1 268 ? 36.531 0.665 22.305 1.00 54.34 268 ASP A C 1
ATOM 2115 O O . ASP A 1 268 ? 37.557 1.347 22.369 1.00 54.34 268 ASP A O 1
ATOM 2119 N N . THR A 1 269 ? 35.384 1.114 22.828 1.00 54.06 269 THR A N 1
ATOM 2120 C CA . THR A 1 269 ? 35.334 2.263 23.748 1.00 54.06 269 THR A CA 1
ATOM 2121 C C . THR A 1 269 ? 34.758 1.875 25.106 1.00 54.06 269 THR A C 1
ATOM 2123 O O . THR A 1 269 ? 33.622 2.187 25.453 1.00 54.06 269 THR A O 1
ATOM 2126 N N . VAL A 1 270 ? 35.589 1.195 25.896 1.00 52.28 270 VAL A N 1
ATOM 2127 C CA . VAL A 1 270 ? 35.822 1.411 27.338 1.00 52.28 270 VAL A CA 1
ATOM 2128 C C . VAL A 1 270 ? 34.763 2.272 28.059 1.00 52.28 270 VAL A C 1
ATOM 2130 O O . VAL A 1 270 ? 34.923 3.478 28.281 1.00 52.28 270 VAL A O 1
ATOM 2133 N N . THR A 1 271 ? 33.712 1.615 28.545 1.00 51.75 271 THR A N 1
ATOM 2134 C CA . THR A 1 271 ? 32.728 2.174 29.481 1.00 51.75 271 THR A CA 1
ATOM 2135 C C . THR A 1 271 ? 33.369 2.397 30.858 1.00 51.75 271 THR A C 1
ATOM 2137 O O . THR A 1 271 ? 33.371 1.522 31.724 1.00 51.75 271 THR A O 1
ATOM 2140 N N . LYS A 1 272 ? 33.918 3.593 31.105 1.00 55.09 272 LYS A N 1
ATOM 2141 C CA . LYS A 1 272 ? 34.295 4.043 32.459 1.00 55.09 272 LYS A CA 1
ATOM 2142 C C . LYS A 1 272 ? 33.042 4.411 33.260 1.00 55.09 272 LYS A C 1
ATOM 2144 O O . LYS A 1 272 ? 32.613 5.562 33.263 1.00 55.09 272 LYS A O 1
ATOM 2149 N N . GLN A 1 273 ? 32.491 3.450 33.997 1.00 66.31 273 GLN A N 1
ATOM 2150 C CA . GLN A 1 273 ? 31.573 3.727 35.107 1.00 66.31 273 GLN A CA 1
ATOM 2151 C C . GLN A 1 273 ? 32.346 4.327 36.301 1.00 66.31 273 GLN A C 1
ATOM 2153 O O . GLN A 1 273 ? 33.291 3.700 36.788 1.00 66.31 273 GLN A O 1
ATOM 2158 N N . PRO A 1 274 ? 31.968 5.508 36.829 1.00 65.12 274 PRO A N 1
ATOM 2159 C CA . PRO A 1 274 ? 32.496 5.989 38.100 1.00 65.12 274 PRO A CA 1
ATOM 2160 C C . PRO A 1 274 ? 31.798 5.299 39.294 1.00 65.12 274 PRO A C 1
ATOM 2162 O O . PRO A 1 274 ? 30.589 5.064 39.254 1.00 65.12 274 PRO A O 1
ATOM 2165 N N . PRO A 1 275 ? 32.524 5.000 40.389 1.00 66.56 275 PRO A N 1
ATOM 2166 C CA . PRO A 1 275 ? 31.970 4.296 41.541 1.00 66.56 275 PRO A CA 1
ATOM 2167 C C . PRO A 1 275 ? 31.007 5.173 42.356 1.00 66.56 275 PRO A C 1
ATOM 2169 O O . PRO A 1 275 ? 31.318 6.304 42.743 1.00 66.56 275 PRO A O 1
ATOM 2172 N N . SER A 1 276 ? 29.850 4.599 42.686 1.00 63.28 276 SER A N 1
ATOM 2173 C CA . SER A 1 276 ? 28.845 5.165 43.587 1.00 63.28 276 SER A CA 1
ATOM 2174 C C . SER A 1 276 ? 29.418 5.405 44.991 1.00 63.28 276 SER A C 1
ATOM 2176 O O . SER A 1 276 ? 29.877 4.474 45.663 1.00 63.28 276 SER A O 1
ATOM 2178 N N . LYS A 1 277 ? 29.350 6.650 45.473 1.00 64.69 277 LYS A N 1
ATOM 2179 C CA . LYS A 1 277 ? 29.681 7.015 46.857 1.00 64.69 277 LYS A CA 1
ATOM 2180 C C . LYS A 1 277 ? 28.589 6.513 47.808 1.00 64.69 277 LYS A C 1
ATOM 2182 O O . LYS A 1 277 ? 27.462 6.994 47.772 1.00 64.69 277 LYS A O 1
ATOM 2187 N N . LYS A 1 278 ? 28.947 5.587 48.703 1.00 64.81 278 LYS A N 1
ATOM 2188 C CA . LYS A 1 278 ? 28.157 5.224 49.889 1.00 64.81 278 LYS A CA 1
ATOM 2189 C C . LYS A 1 278 ? 28.109 6.409 50.858 1.00 64.81 278 LYS A C 1
ATOM 2191 O O . LYS A 1 278 ? 29.126 6.753 51.458 1.00 64.81 278 LYS A O 1
ATOM 2196 N N . THR A 1 279 ? 26.934 6.992 51.062 1.00 64.44 279 THR A N 1
ATOM 2197 C CA . THR A 1 279 ? 26.657 7.829 52.234 1.00 64.44 279 THR A CA 1
ATOM 2198 C C . THR A 1 279 ? 26.381 6.927 53.431 1.00 64.44 279 THR A C 1
ATOM 2200 O O . THR A 1 279 ? 25.466 6.108 53.425 1.00 64.44 279 THR A O 1
ATOM 2203 N N . ARG A 1 280 ? 27.220 7.069 54.454 1.00 58.41 280 ARG A N 1
ATOM 2204 C CA . ARG A 1 280 ? 27.084 6.467 55.778 1.00 58.41 280 ARG A CA 1
ATOM 2205 C C . ARG A 1 280 ? 26.405 7.497 56.675 1.00 58.41 280 ARG A C 1
ATOM 2207 O O . ARG A 1 280 ? 27.048 8.470 57.056 1.00 58.41 280 ARG A O 1
ATOM 2214 N N . THR A 1 281 ? 25.144 7.279 57.016 1.00 55.59 281 THR A N 1
ATOM 2215 C CA . THR A 1 281 ? 24.455 7.999 58.093 1.00 55.59 281 THR A CA 1
ATOM 2216 C C . THR A 1 281 ? 24.453 7.121 59.342 1.00 55.59 281 THR A C 1
ATOM 2218 O O . THR A 1 281 ? 24.098 5.944 59.290 1.00 55.59 281 THR A O 1
ATOM 2221 N N . LYS A 1 282 ? 24.957 7.695 60.434 1.00 62.00 282 LYS A N 1
ATOM 2222 C CA . LYS A 1 282 ? 24.741 7.260 61.814 1.00 62.00 282 LYS A CA 1
ATOM 2223 C C . LYS A 1 282 ? 23.692 8.179 62.417 1.00 62.00 282 LYS A C 1
ATOM 2225 O O . LYS A 1 282 ? 23.704 9.363 62.011 1.00 62.00 282 LYS A O 1
#

Organism: NCBI:txid1343610

pLDDT: mean 70.82, std 21.02, range [37.09, 98.06]

InterPro domains:
  IPR019310 rRNA-processing protein Efg1 [PF10153] (38-183)
  IPR050786 EFG1 rRNA-processing [PTHR33911] (132-276)

Foldseek 3Di:
DDDDDDDDDDDPPPPPPPPPPPPPPPPPDPPPCPLVVLVVLLVVLVVVVVVCVVDPVRPDPVVVVVVSVVVSVVSVVVNVVPPPSDPPPPPDDDDDDDDDDDDDDDDDDDDDDDPDPPDPPPVVQVVQLVVQLVVLVVVLVVLCVVCVPLVVDPVSVVVNVVSVLSNQCSLPPDPPDRDQHPDDPDDDDPVSVVVSVVSSVVSVVCVVVVVDDPPDDNPVVPVPDDDDDDDDDDDDDDPPPPPDDPPPPPPPPPPPPPPPPPDDPPDDDDDDDDDDDDDDDD